Protein AF-V5GGC0-F1 (afdb_monomer_lite)

Radius of gyration: 23.61 Å; chains: 1; bounding box: 59×46×78 Å

Sequence (264 aa):
MIAPSKLFAQLDAYMAAQLSNENIDPLRGRHDSCRHERDYEIDELLQLSVRSYTAVWLPVMLQGNPVDPTQIAPVTRDTWRATRRNLLKVINRVSYRSALALYMFSLTPTPVRISAEEELDGINANLSTYTALLKIQQLRQRLRSFQPDGAEGQSNRFNWYEVNLYYYMAVFIMADVLEAAQRLDVLAQVTNIRLEAEHKSFNNIKFGLENLYTIDDEEFQLGPTLQSGSVTYPVSQYLRTSFVAIDPYPHFVILSVRLITKAS

Foldseek 3Di:
DDDLLVLQVVLQVVLVVVVVVVDPDPCVVVVVVVVVVVVVLLVVLLVLLVCLQVLQCVCVVCVPPPDDPVVSLVVNQVSLVVSQVSLVVCLPPQGSSNLNSLLSSLLRDDGPPQDPVNQVPGDHSVNSLVSSVVSLVVSVVSLVVLDDDPPDDLVSLLVNLLSLLSSLLSLLVSLVSCVVSVVVVSNVVSVVVNVVSLVVNVVSVVSQQVRKDWDFPPVPPPDFDPDPDDPDDPDRPIDIDGSCVVPPCVVSVVVSVVSSVVVD

Secondary structure (DSSP, 8-state):
---HHHHHHHHHHHHHHHHHHS---TTHHHHHHHHHHHHHHHHHHHHHHHHHHHHHHHHHHTTTS---HHHHHHHHHHHHHHHHHHHHHHTT---HHHHHHHHHHHTSPPPTT--HHHHHSS--HHHHHHHHHHHHHHHHHHHHHTPPPTTS-HHHHHHHHHHHHHHHHHHHHHHHHHHHTT-HHHHHHHHHHHHHHHHHHHHHHHHHHHPEEEE--GGG-------TT---PPP---EEEEGGGG-S-HHHHHHHHHHHHHH-

Organism: Byssochlamys spectabilis (strain No. 5 / NBRC 109023) (NCBI:txid1356009)

Structure (mmCIF, N/CA/C/O backbone):
data_AF-V5GGC0-F1
#
_entry.id   AF-V5GGC0-F1
#
loop_
_atom_site.group_PDB
_atom_site.id
_atom_site.type_symbol
_atom_site.label_atom_id
_atom_site.label_alt_id
_atom_site.label_comp_id
_atom_site.label_asym_id
_atom_site.label_entity_id
_atom_site.label_seq_id
_atom_site.pdbx_PDB_ins_code
_atom_site.Cartn_x
_atom_site.Cartn_y
_atom_site.Cartn_z
_atom_site.occupancy
_atom_site.B_iso_or_equiv
_atom_site.auth_seq_id
_atom_site.auth_comp_id
_atom_site.auth_asym_id
_atom_site.auth_atom_id
_atom_site.pdbx_PDB_model_num
ATOM 1 N N . MET A 1 1 ? -6.268 -11.086 -10.066 1.00 48.91 1 MET A N 1
ATOM 2 C CA . MET A 1 1 ? -6.026 -9.813 -9.356 1.00 48.91 1 MET A CA 1
ATOM 3 C C . MET A 1 1 ? -4.96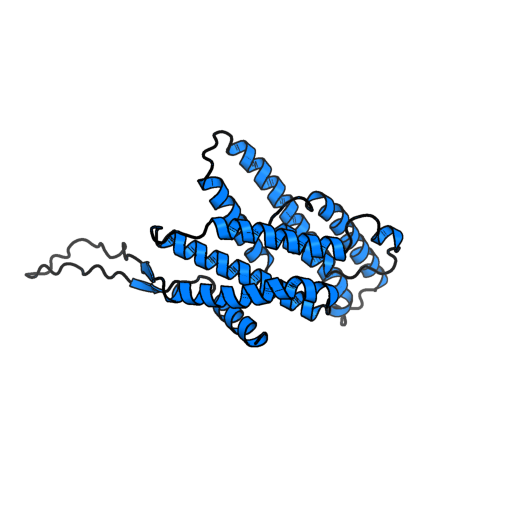6 -10.091 -8.305 1.00 48.91 1 MET A C 1
ATOM 5 O O . MET A 1 1 ? -5.177 -10.990 -7.499 1.00 48.91 1 MET A O 1
ATOM 9 N N . ILE A 1 2 ? -3.800 -9.446 -8.370 1.00 58.41 2 ILE A N 1
ATOM 10 C CA . ILE A 1 2 ? -2.776 -9.620 -7.330 1.00 58.41 2 ILE A CA 1
ATOM 11 C C . ILE A 1 2 ? -3.279 -8.969 -6.040 1.00 58.41 2 ILE A C 1
ATOM 13 O O . ILE A 1 2 ? -3.802 -7.858 -6.075 1.00 58.41 2 ILE A O 1
ATOM 17 N N . ALA A 1 3 ? -3.127 -9.655 -4.908 1.00 75.62 3 ALA A N 1
ATOM 18 C CA . ALA A 1 3 ? -3.445 -9.074 -3.612 1.00 75.62 3 ALA A CA 1
ATOM 19 C C . ALA A 1 3 ? -2.534 -7.854 -3.346 1.00 75.62 3 ALA A C 1
ATOM 21 O O . ALA A 1 3 ? -1.321 -7.977 -3.537 1.00 75.62 3 ALA A O 1
ATOM 22 N N . PRO A 1 4 ? -3.060 -6.711 -2.863 1.00 71.25 4 PRO A N 1
ATOM 23 C CA . PRO A 1 4 ? -2.254 -5.527 -2.548 1.00 71.25 4 PRO A CA 1
ATOM 24 C C . PRO A 1 4 ? -1.031 -5.829 -1.670 1.00 71.25 4 PRO A C 1
ATOM 26 O O . PRO A 1 4 ? 0.033 -5.262 -1.874 1.00 71.25 4 PRO A O 1
ATOM 29 N N . SER A 1 5 ? -1.124 -6.798 -0.758 1.00 77.50 5 SER A N 1
ATOM 30 C CA . SER A 1 5 ? 0.013 -7.257 0.050 1.00 77.50 5 SER A CA 1
ATOM 31 C C . SER A 1 5 ? 1.203 -7.749 -0.784 1.00 77.50 5 SER A C 1
ATOM 33 O O . SER A 1 5 ? 2.344 -7.417 -0.470 1.00 77.50 5 SER A O 1
ATOM 35 N N . LYS A 1 6 ? 0.957 -8.488 -1.874 1.00 81.38 6 LYS A N 1
ATOM 36 C CA . LYS A 1 6 ? 2.010 -9.003 -2.763 1.00 81.38 6 LYS A CA 1
ATOM 37 C C . LYS A 1 6 ? 2.657 -7.880 -3.579 1.00 81.38 6 LYS A C 1
ATOM 39 O O . LYS A 1 6 ? 3.874 -7.878 -3.723 1.00 81.38 6 LYS A O 1
ATOM 44 N N . LEU A 1 7 ? 1.867 -6.908 -4.044 1.00 81.19 7 LEU A N 1
ATOM 45 C CA . LEU A 1 7 ? 2.374 -5.722 -4.748 1.00 81.19 7 LEU A CA 1
ATOM 46 C C . LEU A 1 7 ? 3.327 -4.913 -3.854 1.00 81.19 7 LEU A C 1
ATOM 48 O O . LEU A 1 7 ? 4.441 -4.575 -4.244 1.00 81.19 7 LEU A O 1
ATOM 52 N N . PHE A 1 8 ? 2.905 -4.637 -2.620 1.00 82.75 8 PHE A N 1
ATOM 53 C CA . PHE A 1 8 ? 3.702 -3.860 -1.674 1.00 82.75 8 PHE A CA 1
ATOM 54 C C . PHE A 1 8 ? 4.955 -4.625 -1.208 1.00 82.75 8 PHE A C 1
ATOM 56 O O . PHE A 1 8 ? 5.993 -4.007 -0.988 1.00 82.75 8 PHE A O 1
ATOM 63 N N . ALA A 1 9 ? 4.901 -5.960 -1.124 1.00 85.62 9 ALA A N 1
ATOM 64 C CA . ALA A 1 9 ? 6.077 -6.791 -0.866 1.00 85.62 9 ALA A CA 1
ATOM 65 C C . ALA A 1 9 ? 7.100 -6.740 -2.015 1.00 85.62 9 ALA A C 1
ATOM 67 O O . ALA A 1 9 ? 8.299 -6.650 -1.759 1.00 85.62 9 ALA A O 1
ATOM 68 N N . GLN A 1 10 ? 6.647 -6.743 -3.275 1.00 81.62 10 GLN A N 1
ATOM 69 C CA . GLN A 1 10 ? 7.533 -6.595 -4.437 1.00 81.62 10 GLN A CA 1
ATOM 70 C C . GLN A 1 10 ? 8.238 -5.233 -4.446 1.00 81.62 10 GLN A C 1
ATOM 72 O O . GLN A 1 10 ? 9.445 -5.167 -4.675 1.00 81.62 10 GLN A O 1
ATOM 77 N N . LEU A 1 11 ? 7.510 -4.159 -4.124 1.00 81.56 11 LEU A N 1
ATOM 78 C CA . LEU A 1 11 ? 8.092 -2.823 -3.990 1.00 81.56 11 LEU A CA 1
ATOM 79 C C . LEU A 1 11 ? 9.156 -2.764 -2.877 1.00 81.56 11 LEU A C 1
ATOM 81 O O . LEU A 1 11 ? 10.213 -2.162 -3.067 1.00 81.56 11 LEU A O 1
ATOM 85 N N . ASP A 1 12 ? 8.914 -3.413 -1.734 1.00 86.81 12 ASP A N 1
ATOM 86 C CA . ASP A 1 12 ? 9.901 -3.509 -0.650 1.00 86.81 12 ASP A CA 1
ATOM 87 C C . ASP A 1 12 ? 11.145 -4.312 -1.061 1.00 86.81 12 ASP A C 1
ATOM 89 O O . ASP A 1 12 ? 12.269 -3.889 -0.777 1.00 86.81 12 ASP A O 1
ATOM 93 N N . ALA A 1 13 ? 10.963 -5.435 -1.762 1.00 83.94 13 ALA A N 1
ATOM 94 C CA . ALA A 1 13 ? 12.063 -6.266 -2.251 1.00 83.94 13 ALA A CA 1
ATOM 95 C C . ALA A 1 13 ? 12.956 -5.505 -3.242 1.00 83.94 13 ALA A C 1
ATOM 97 O O . ALA A 1 13 ? 14.182 -5.556 -3.129 1.00 83.94 13 ALA A O 1
ATOM 98 N N . TYR A 1 14 ? 12.357 -4.739 -4.159 1.00 79.50 14 TYR A N 1
ATOM 99 C CA . TYR A 1 14 ? 13.106 -3.886 -5.082 1.00 79.50 14 TYR A CA 1
ATOM 100 C C . TYR A 1 14 ? 13.939 -2.836 -4.339 1.00 79.50 14 TYR A C 1
ATOM 102 O O . TYR A 1 14 ? 15.137 -2.697 -4.589 1.00 79.50 14 TYR A O 1
ATOM 110 N N . MET A 1 15 ? 13.334 -2.135 -3.375 1.00 80.69 15 MET A N 1
ATOM 111 C CA . MET A 1 15 ? 14.044 -1.144 -2.561 1.00 80.69 15 MET A CA 1
ATOM 112 C C . MET A 1 15 ? 15.231 -1.760 -1.810 1.00 80.69 15 MET A C 1
ATOM 114 O O . MET A 1 15 ? 16.292 -1.143 -1.714 1.00 80.69 15 MET A O 1
ATOM 118 N N . ALA A 1 16 ? 15.071 -2.977 -1.287 1.00 81.88 16 ALA A N 1
ATOM 119 C CA . ALA A 1 16 ? 16.136 -3.690 -0.591 1.00 81.88 16 ALA A CA 1
ATOM 120 C C . ALA A 1 16 ? 17.271 -4.130 -1.531 1.00 81.88 16 ALA A C 1
ATOM 122 O O . ALA A 1 16 ? 18.439 -4.032 -1.144 1.00 81.88 16 ALA A O 1
ATOM 123 N N . ALA A 1 17 ? 16.938 -4.584 -2.744 1.00 77.56 17 ALA A N 1
ATOM 124 C CA . ALA A 1 17 ? 17.909 -4.985 -3.758 1.00 77.56 17 ALA A CA 1
ATOM 125 C C . ALA A 1 17 ? 18.784 -3.800 -4.196 1.00 77.56 17 ALA A C 1
ATOM 127 O O . ALA A 1 17 ? 20.011 -3.917 -4.199 1.00 77.56 17 ALA A O 1
ATOM 128 N N . GLN A 1 18 ? 18.179 -2.636 -4.452 1.00 73.00 18 GLN A N 1
ATOM 129 C CA . GLN A 1 18 ? 18.923 -1.434 -4.848 1.00 73.00 18 GLN A CA 1
ATOM 130 C C . GLN A 1 18 ? 19.871 -0.945 -3.743 1.00 73.00 18 GLN A C 1
ATOM 132 O O . GLN A 1 18 ? 21.046 -0.705 -3.999 1.00 73.00 18 GLN A O 1
ATOM 137 N N . LEU A 1 19 ? 19.418 -0.932 -2.484 1.00 69.12 19 LEU A N 1
ATOM 138 C CA . LEU A 1 19 ? 20.274 -0.594 -1.335 1.00 69.12 19 LEU A CA 1
ATOM 139 C C . LEU A 1 19 ? 21.428 -1.588 -1.116 1.00 69.12 19 LEU A C 1
ATOM 141 O O . LEU A 1 19 ? 22.426 -1.243 -0.483 1.00 69.12 19 LEU A O 1
ATOM 145 N N . SER A 1 20 ? 21.278 -2.839 -1.563 1.00 68.19 20 SER A N 1
ATOM 146 C CA . SER A 1 20 ? 22.323 -3.862 -1.437 1.00 68.19 20 SER A CA 1
ATOM 147 C C . SER A 1 20 ? 23.383 -3.777 -2.532 1.00 68.19 20 SER A C 1
ATOM 149 O O . SER A 1 20 ? 24.537 -4.100 -2.268 1.00 68.19 20 SER A O 1
ATOM 151 N N . ASN A 1 21 ? 23.021 -3.293 -3.723 1.00 63.44 21 ASN A N 1
ATOM 152 C CA . ASN A 1 21 ? 23.970 -3.087 -4.816 1.00 63.44 21 ASN A CA 1
ATOM 153 C C . ASN A 1 21 ? 24.956 -1.941 -4.525 1.00 63.44 21 ASN A C 1
ATOM 155 O O . ASN A 1 21 ? 26.074 -1.967 -5.028 1.00 63.44 21 ASN A O 1
ATOM 159 N N . GLU A 1 22 ? 24.582 -0.975 -3.680 1.00 58.41 22 GLU A N 1
ATOM 160 C CA . GLU A 1 22 ? 25.450 0.144 -3.280 1.00 58.41 22 GLU A CA 1
ATOM 161 C C . GLU A 1 22 ? 26.440 -0.199 -2.148 1.00 58.41 22 GLU A C 1
ATOM 163 O O . GLU A 1 22 ? 27.441 0.493 -1.985 1.00 58.41 22 GLU A O 1
ATOM 168 N N . ASN A 1 23 ? 26.199 -1.261 -1.366 1.00 56.62 23 ASN A N 1
ATOM 169 C CA . ASN A 1 23 ? 27.001 -1.600 -0.182 1.00 56.62 23 ASN A CA 1
ATOM 170 C C . ASN A 1 23 ? 27.495 -3.054 -0.223 1.00 56.62 23 ASN A C 1
ATOM 172 O O . ASN A 1 23 ? 26.806 -3.981 0.209 1.00 56.62 23 ASN A O 1
ATOM 176 N N . ILE A 1 24 ? 28.732 -3.251 -0.681 1.00 58.47 24 ILE A N 1
ATOM 177 C CA . ILE A 1 24 ? 29.458 -4.518 -0.524 1.00 58.47 24 ILE A CA 1
ATOM 178 C C . ILE A 1 24 ? 30.004 -4.569 0.916 1.00 58.47 24 ILE A C 1
ATOM 180 O O . ILE A 1 24 ? 31.136 -4.169 1.171 1.00 58.47 24 ILE A O 1
ATOM 184 N N . ASP A 1 25 ? 29.182 -5.011 1.873 1.00 61.69 25 ASP A N 1
ATOM 185 C CA . ASP A 1 25 ? 29.547 -5.086 3.300 1.00 61.69 25 ASP A CA 1
ATOM 186 C C . ASP A 1 25 ? 29.819 -6.547 3.753 1.00 61.69 25 ASP A C 1
ATOM 188 O O . ASP A 1 25 ? 28.951 -7.414 3.572 1.00 61.69 25 ASP A O 1
ATOM 192 N N . PRO A 1 26 ? 30.985 -6.860 4.363 1.00 57.53 26 PRO A N 1
ATOM 193 C CA . PRO A 1 26 ? 31.335 -8.201 4.852 1.00 57.53 26 PRO A CA 1
ATOM 194 C C . PRO A 1 26 ? 30.417 -8.779 5.946 1.00 57.53 26 PRO A C 1
ATOM 196 O O . PRO A 1 26 ? 30.445 -9.987 6.182 1.00 57.53 26 PRO A O 1
ATOM 199 N N . LEU A 1 27 ? 29.590 -7.969 6.623 1.00 58.88 27 LEU A N 1
ATOM 200 C CA . LEU A 1 27 ? 28.688 -8.421 7.704 1.00 58.88 27 LEU A CA 1
ATOM 201 C C . LEU A 1 27 ? 27.300 -8.901 7.222 1.00 58.88 27 LEU A C 1
ATOM 203 O O . LEU A 1 27 ? 26.374 -9.068 8.027 1.00 58.88 27 LEU A O 1
ATOM 207 N N . ARG A 1 28 ? 27.155 -9.156 5.915 1.00 60.44 28 ARG A N 1
ATOM 208 C CA . ARG A 1 28 ? 25.896 -9.478 5.218 1.00 60.44 28 ARG A CA 1
ATOM 209 C C . ARG A 1 28 ? 25.025 -10.532 5.921 1.00 60.44 28 ARG A C 1
ATOM 211 O O . ARG A 1 28 ? 23.847 -10.282 6.147 1.00 60.44 28 ARG A O 1
ATOM 218 N N . GLY A 1 29 ? 25.605 -11.639 6.397 1.00 59.81 29 GLY A N 1
ATOM 219 C CA . GLY A 1 29 ? 24.845 -12.731 7.030 1.00 59.81 29 GLY A CA 1
ATOM 220 C C . GLY A 1 29 ? 24.110 -12.351 8.327 1.00 59.81 29 GLY A C 1
ATOM 221 O O . GLY A 1 29 ? 23.002 -12.826 8.578 1.00 59.81 29 GLY A O 1
ATOM 222 N N . ARG A 1 30 ? 24.673 -11.448 9.146 1.00 60.12 30 ARG A N 1
ATOM 223 C CA . ARG A 1 30 ? 24.011 -10.965 10.375 1.00 60.12 30 ARG A CA 1
ATOM 224 C C . ARG A 1 30 ? 22.944 -9.913 10.061 1.00 60.12 30 ARG A C 1
ATOM 226 O O . ARG A 1 30 ? 21.893 -9.890 10.703 1.00 60.12 30 ARG A O 1
ATOM 233 N N . HIS A 1 31 ? 23.198 -9.067 9.060 1.00 60.22 31 HIS A N 1
ATOM 234 C CA . HIS A 1 31 ? 22.219 -8.101 8.560 1.00 60.22 31 HIS A CA 1
ATOM 235 C C . HIS A 1 31 ? 21.007 -8.787 7.930 1.00 60.22 31 HIS A C 1
ATOM 237 O O . HIS A 1 31 ? 19.887 -8.320 8.140 1.00 60.22 31 HIS A O 1
ATOM 243 N N . ASP A 1 32 ? 21.213 -9.904 7.234 1.00 64.75 32 ASP A N 1
ATOM 244 C CA . ASP A 1 32 ? 20.138 -10.665 6.609 1.00 64.75 32 ASP A CA 1
ATOM 245 C C . ASP A 1 32 ? 19.219 -11.288 7.661 1.00 64.75 32 ASP A C 1
ATOM 247 O O . ASP A 1 32 ? 18.013 -11.075 7.587 1.00 64.75 32 ASP A O 1
ATOM 251 N N . SER A 1 33 ? 19.737 -11.937 8.710 1.00 67.56 33 SER A N 1
ATOM 252 C CA . SER A 1 33 ? 18.886 -12.486 9.787 1.00 67.56 33 SER A CA 1
ATOM 253 C C . SER A 1 33 ? 18.017 -11.411 10.461 1.00 67.56 33 SER A C 1
ATOM 255 O O . SER A 1 33 ? 16.824 -11.616 10.667 1.00 67.56 33 SER A O 1
ATOM 257 N N . CYS A 1 34 ? 18.586 -10.235 10.752 1.00 69.06 34 CYS A N 1
ATOM 258 C CA . CYS A 1 34 ? 17.845 -9.110 11.334 1.00 69.06 34 CYS A CA 1
ATOM 259 C C . CYS A 1 34 ? 16.852 -8.475 10.338 1.00 69.06 34 CYS A C 1
ATOM 261 O O . CYS A 1 34 ? 15.848 -7.886 10.737 1.00 69.06 34 CYS A O 1
ATOM 263 N N . ARG A 1 35 ? 17.114 -8.541 9.027 1.00 70.12 35 ARG A N 1
ATOM 264 C CA . ARG A 1 35 ? 16.148 -8.130 7.992 1.00 70.12 35 ARG A CA 1
ATOM 265 C C . ARG A 1 35 ? 14.963 -9.097 7.933 1.00 70.12 35 ARG A C 1
ATOM 267 O O . ARG A 1 35 ? 13.838 -8.620 7.993 1.00 70.12 35 ARG A O 1
ATOM 274 N N . HIS A 1 36 ? 15.207 -10.407 7.938 1.00 75.31 36 HIS A N 1
ATOM 275 C CA . HIS A 1 36 ? 14.150 -11.425 7.893 1.00 75.31 36 HIS A CA 1
ATOM 276 C C . HIS A 1 36 ? 13.210 -11.351 9.103 1.00 75.31 36 HIS A C 1
ATOM 278 O O . HIS A 1 36 ? 11.995 -11.402 8.936 1.00 75.31 36 HIS A O 1
ATOM 284 N N . GLU A 1 37 ? 13.749 -11.173 10.313 1.00 78.44 37 GLU A N 1
ATOM 285 C CA . GLU A 1 37 ? 12.929 -11.007 11.521 1.00 78.44 37 GLU A CA 1
ATOM 286 C C . GLU A 1 37 ? 12.051 -9.749 11.435 1.00 78.44 37 GLU A C 1
ATOM 288 O O . GLU A 1 37 ? 10.853 -9.788 11.713 1.00 78.44 37 GLU A O 1
ATOM 293 N N . ARG A 1 38 ? 12.614 -8.639 10.943 1.00 77.62 38 ARG A N 1
ATOM 294 C CA . ARG A 1 38 ? 11.859 -7.395 10.740 1.00 77.62 38 ARG A CA 1
ATOM 295 C C . ARG A 1 38 ? 10.800 -7.507 9.648 1.00 77.62 38 ARG A C 1
ATOM 297 O O . ARG A 1 38 ? 9.752 -6.875 9.781 1.00 77.62 38 ARG A O 1
ATOM 304 N N . ASP A 1 39 ? 11.074 -8.259 8.586 1.00 83.81 39 ASP A N 1
ATOM 305 C CA . ASP A 1 39 ? 10.120 -8.526 7.511 1.00 83.81 39 ASP A CA 1
ATOM 306 C C . ASP A 1 39 ? 8.954 -9.376 8.014 1.00 83.81 39 ASP A C 1
ATOM 308 O O . ASP A 1 39 ? 7.802 -9.033 7.750 1.00 83.81 39 ASP A O 1
ATOM 312 N N . TYR A 1 40 ? 9.238 -10.403 8.820 1.00 85.38 40 TYR A N 1
ATOM 313 C CA . TYR A 1 40 ? 8.215 -11.226 9.462 1.00 85.38 40 TYR A CA 1
ATOM 314 C C . TYR A 1 40 ? 7.289 -10.390 10.357 1.00 85.38 40 TYR A C 1
ATOM 316 O O . TYR A 1 40 ? 6.069 -10.497 10.249 1.00 85.38 40 TYR A O 1
ATOM 324 N N . GLU A 1 41 ? 7.841 -9.497 11.184 1.00 88.19 41 GLU A N 1
ATOM 325 C CA . GLU A 1 41 ? 7.040 -8.605 12.037 1.00 88.19 41 GLU A CA 1
ATOM 326 C C . GLU A 1 41 ? 6.142 -7.650 11.226 1.00 88.19 41 GLU A C 1
ATOM 328 O O . GLU A 1 41 ? 5.029 -7.324 11.644 1.00 88.19 41 GLU A O 1
ATOM 333 N N . ILE A 1 42 ? 6.614 -7.174 10.067 1.00 89.12 42 ILE A N 1
ATOM 334 C CA . ILE A 1 42 ? 5.828 -6.304 9.180 1.00 89.12 42 ILE A CA 1
ATOM 335 C C . ILE A 1 42 ? 4.715 -7.100 8.489 1.00 89.12 42 ILE A C 1
ATOM 337 O O . ILE A 1 42 ? 3.596 -6.594 8.373 1.00 89.12 42 ILE A O 1
ATOM 341 N N . ASP A 1 43 ? 4.995 -8.328 8.059 1.00 88.38 43 ASP A N 1
ATOM 342 C CA . ASP A 1 43 ? 4.001 -9.204 7.438 1.00 88.38 43 ASP A CA 1
ATOM 343 C C . ASP A 1 43 ? 2.926 -9.633 8.443 1.00 88.38 43 ASP A C 1
ATOM 345 O O . ASP A 1 43 ? 1.733 -9.564 8.133 1.00 88.38 43 ASP A O 1
ATOM 349 N N . GLU A 1 44 ? 3.320 -10.002 9.664 1.00 89.50 44 GLU A N 1
ATOM 350 C CA . GLU A 1 44 ? 2.393 -10.314 10.756 1.00 89.50 44 GLU A CA 1
ATOM 351 C C . GLU A 1 44 ? 1.487 -9.117 11.056 1.00 89.50 44 GLU A C 1
ATOM 353 O O . GLU A 1 44 ? 0.263 -9.254 11.149 1.00 89.50 44 GLU A O 1
ATOM 358 N N . LEU A 1 45 ? 2.063 -7.918 11.143 1.00 91.12 45 LEU A N 1
ATOM 359 C CA . LEU A 1 45 ? 1.281 -6.714 11.361 1.00 91.12 45 LEU A CA 1
ATOM 360 C C . LEU A 1 45 ? 0.321 -6.421 10.209 1.00 91.12 45 LEU A C 1
ATOM 362 O O . LEU A 1 45 ? -0.825 -6.050 10.457 1.00 91.12 45 LEU A O 1
ATOM 366 N N . LEU A 1 46 ? 0.764 -6.562 8.961 1.00 90.25 46 LEU A N 1
ATOM 367 C CA . LEU A 1 46 ? -0.103 -6.346 7.810 1.00 90.25 46 LEU A CA 1
ATOM 368 C C . LEU A 1 46 ? -1.291 -7.315 7.850 1.00 90.25 46 LEU A C 1
ATOM 370 O O . LEU A 1 46 ? -2.428 -6.897 7.625 1.00 90.25 46 LEU A O 1
ATOM 374 N N . GLN A 1 47 ? -1.056 -8.580 8.204 1.00 90.38 47 GLN A N 1
ATOM 375 C CA . GLN A 1 47 ? -2.129 -9.553 8.408 1.00 90.38 47 GLN A CA 1
ATOM 376 C C . GLN A 1 47 ? -3.065 -9.152 9.551 1.00 90.38 47 GLN A C 1
ATOM 378 O O . GLN A 1 47 ? -4.281 -9.268 9.398 1.00 90.38 47 GLN A O 1
ATOM 383 N N . LEU A 1 48 ? -2.537 -8.655 10.673 1.00 90.25 48 LEU A N 1
ATOM 384 C CA . LEU A 1 48 ? -3.347 -8.142 11.782 1.00 90.25 48 LEU A CA 1
ATOM 385 C C . LEU A 1 48 ? -4.211 -6.952 11.350 1.00 90.25 48 LEU A C 1
ATOM 387 O O . LEU A 1 48 ? -5.409 -6.959 11.623 1.00 90.25 48 LEU A O 1
ATOM 391 N N . SER A 1 49 ? -3.655 -5.991 10.607 1.00 90.44 49 SER A N 1
ATOM 392 C CA . SER A 1 49 ? -4.412 -4.860 10.058 1.00 90.44 49 SER A CA 1
ATOM 393 C C . SER A 1 49 ? -5.519 -5.315 9.111 1.00 90.44 49 SER A C 1
ATOM 395 O O . SER A 1 49 ? -6.645 -4.834 9.220 1.00 90.44 49 SER A O 1
ATOM 397 N N . VAL A 1 50 ? -5.242 -6.275 8.221 1.00 88.81 50 VAL A N 1
ATOM 398 C CA . VAL A 1 50 ? -6.268 -6.859 7.341 1.00 88.81 50 VAL A CA 1
ATOM 399 C C . VAL A 1 50 ? -7.350 -7.551 8.169 1.00 88.81 50 VAL A C 1
ATOM 401 O O . VAL A 1 50 ? -8.530 -7.290 7.951 1.00 88.81 50 VAL A O 1
ATOM 404 N N . ARG A 1 51 ? -6.981 -8.379 9.156 1.00 88.00 51 ARG A N 1
ATOM 405 C CA . ARG A 1 51 ? -7.941 -9.058 10.042 1.00 88.00 51 ARG A CA 1
ATOM 406 C C . ARG A 1 51 ? -8.808 -8.056 10.793 1.00 88.00 51 ARG A C 1
ATOM 408 O O . ARG A 1 51 ? -10.025 -8.194 10.771 1.00 88.00 51 ARG A O 1
ATOM 415 N N . SER A 1 52 ? -8.203 -7.030 11.387 1.00 88.75 52 SER A N 1
ATOM 416 C CA . SER A 1 52 ? -8.904 -5.959 12.098 1.00 88.75 52 SER A CA 1
ATOM 417 C C . SER A 1 52 ? -9.895 -5.235 11.190 1.00 88.75 52 SER A C 1
ATOM 419 O O . SER A 1 52 ? -11.051 -5.064 11.568 1.00 88.75 52 SER A O 1
ATOM 421 N N . TYR A 1 53 ? -9.475 -4.883 9.973 1.00 87.38 53 TYR A N 1
ATOM 422 C CA . TYR A 1 53 ? -10.346 -4.272 8.973 1.00 87.38 53 TYR A CA 1
ATOM 423 C C . TYR A 1 53 ? -11.515 -5.196 8.605 1.00 87.38 53 TYR A C 1
ATOM 425 O O . TYR A 1 53 ? -12.674 -4.793 8.669 1.00 87.38 53 TYR A O 1
ATOM 433 N N . THR A 1 54 ? -11.241 -6.465 8.287 1.00 85.06 54 THR A N 1
ATOM 434 C CA . THR A 1 54 ? -12.282 -7.439 7.912 1.00 85.06 54 THR A CA 1
ATOM 435 C C . THR A 1 54 ? -13.237 -7.772 9.058 1.00 85.06 54 THR A C 1
ATOM 437 O O . THR A 1 54 ? -14.423 -7.981 8.816 1.00 85.06 54 THR A O 1
ATOM 440 N N . ALA A 1 55 ? -12.760 -7.767 10.308 1.00 84.31 55 ALA A N 1
ATOM 441 C CA . ALA A 1 55 ? -13.560 -8.089 11.485 1.00 84.31 55 ALA A CA 1
ATOM 442 C C . ALA A 1 55 ? -14.710 -7.099 11.708 1.00 84.31 55 ALA A C 1
ATOM 444 O O . ALA A 1 55 ? -15.734 -7.464 12.283 1.00 84.31 55 ALA A O 1
ATOM 445 N N . VAL A 1 56 ? -14.568 -5.859 11.232 1.00 80.44 56 VAL A N 1
ATOM 446 C CA . VAL A 1 56 ? -15.638 -4.852 11.280 1.00 80.44 56 VAL A CA 1
ATOM 447 C C . VAL A 1 56 ? -16.756 -5.163 10.278 1.00 80.44 56 VAL A C 1
ATOM 449 O O . VAL A 1 56 ? -17.916 -4.855 10.539 1.00 80.44 56 VAL A O 1
ATOM 452 N N . TRP A 1 57 ? -16.441 -5.832 9.168 1.00 79.06 57 TRP A N 1
ATOM 453 C CA . TRP A 1 57 ? -17.408 -6.186 8.124 1.00 79.06 57 TRP A CA 1
ATOM 454 C C . TRP A 1 57 ? -18.068 -7.556 8.330 1.00 79.06 57 TRP A C 1
ATOM 456 O O . TRP A 1 57 ? -19.055 -7.855 7.657 1.00 79.06 57 TRP A O 1
ATOM 466 N N . LEU A 1 58 ? -17.583 -8.373 9.275 1.00 75.25 58 LEU A N 1
ATOM 467 C CA . LEU A 1 58 ? -18.150 -9.693 9.590 1.00 75.25 58 LEU A CA 1
ATOM 468 C C . LEU A 1 58 ? -19.675 -9.679 9.811 1.00 75.25 58 LEU A C 1
ATOM 470 O O . LEU A 1 58 ? -20.342 -10.527 9.219 1.00 75.25 58 LEU A O 1
ATOM 474 N N . PRO A 1 59 ? -20.268 -8.729 10.568 1.00 72.94 59 PRO A N 1
ATOM 475 C CA . PRO A 1 59 ? -21.721 -8.686 10.750 1.00 72.94 59 PRO A CA 1
ATOM 476 C C . PRO A 1 59 ? -22.497 -8.472 9.443 1.00 72.94 59 PRO A C 1
ATOM 478 O O . PRO A 1 59 ? -23.609 -8.967 9.295 1.00 72.94 59 PRO A O 1
ATOM 481 N N . VAL A 1 60 ? -21.912 -7.746 8.485 1.00 73.12 60 VAL A N 1
ATOM 482 C CA . VAL A 1 60 ? -22.514 -7.489 7.167 1.00 73.12 60 VAL A CA 1
ATOM 483 C C . VAL A 1 60 ? -22.356 -8.707 6.255 1.00 73.12 60 VAL A C 1
ATOM 485 O O . VAL A 1 60 ? -23.288 -9.073 5.546 1.00 73.12 60 VAL A O 1
ATOM 488 N N . MET A 1 61 ? -21.202 -9.375 6.298 1.00 72.44 61 MET A N 1
ATOM 489 C CA . MET A 1 61 ? -20.935 -10.572 5.491 1.00 72.44 61 MET A CA 1
ATOM 490 C C . MET A 1 61 ? -21.741 -11.795 5.948 1.00 72.44 61 MET A C 1
ATOM 492 O O . MET A 1 61 ? -22.054 -12.666 5.141 1.00 72.44 61 MET A O 1
ATOM 496 N N . LEU A 1 62 ? -22.085 -11.866 7.235 1.00 70.69 62 LEU A N 1
ATOM 497 C CA . LEU A 1 62 ? -22.785 -12.995 7.849 1.00 70.69 62 LEU A CA 1
ATOM 498 C C . LEU A 1 62 ? -24.299 -12.778 7.968 1.00 70.69 62 LEU A C 1
ATOM 500 O O . LEU A 1 62 ? -24.948 -13.509 8.705 1.00 70.69 62 LEU A O 1
ATOM 504 N N . GLN A 1 63 ? -24.891 -11.839 7.221 1.00 60.47 63 GLN A N 1
ATOM 505 C CA . GLN A 1 63 ? -26.330 -11.520 7.280 1.00 60.47 63 GLN A CA 1
ATOM 506 C C . GLN A 1 63 ? -27.286 -12.719 7.060 1.00 60.47 63 GLN A C 1
ATOM 508 O O . GLN A 1 63 ? 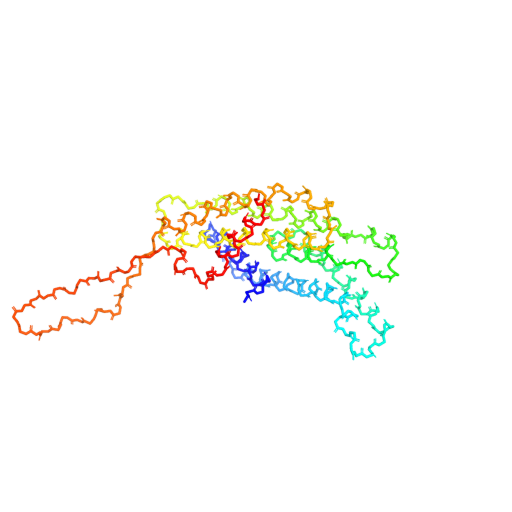-28.473 -12.602 7.348 1.00 60.47 63 GLN A O 1
ATOM 513 N N . GLY A 1 64 ? -26.794 -13.876 6.597 1.00 59.91 64 GLY A N 1
ATOM 514 C CA . GLY A 1 64 ? -27.554 -15.129 6.470 1.00 59.91 64 GLY A CA 1
ATOM 515 C C . GLY A 1 64 ? -27.268 -16.206 7.529 1.00 59.91 64 GLY A C 1
ATOM 516 O O . GLY A 1 64 ? -27.836 -17.290 7.442 1.00 59.91 64 GLY A O 1
ATOM 517 N N . ASN A 1 65 ? -26.386 -15.953 8.501 1.00 63.31 65 ASN A N 1
ATOM 518 C CA . ASN A 1 65 ? -25.984 -16.912 9.533 1.00 63.31 65 ASN A CA 1
ATOM 519 C C . ASN A 1 65 ? -26.135 -16.237 10.910 1.00 63.31 65 ASN A C 1
ATOM 521 O O . ASN A 1 65 ? -25.552 -15.170 11.104 1.00 63.31 65 ASN A O 1
ATOM 525 N N . PRO A 1 66 ? -26.910 -16.787 11.866 1.00 60.59 66 PRO A N 1
ATOM 526 C CA . PRO A 1 66 ? -27.209 -16.122 13.132 1.00 60.59 66 PRO A CA 1
ATOM 527 C C . PRO A 1 66 ? -26.010 -16.214 14.083 1.00 60.59 66 PRO A C 1
ATOM 529 O O . PRO A 1 66 ? -26.053 -16.885 15.112 1.00 60.59 66 PRO A O 1
ATOM 532 N N . VAL A 1 67 ? -24.902 -15.567 13.728 1.00 66.31 67 VAL A N 1
ATOM 533 C CA . VAL A 1 67 ? -23.793 -15.365 14.653 1.00 66.31 67 VAL A CA 1
ATOM 534 C C . VAL A 1 67 ? -24.192 -14.230 15.582 1.00 66.31 67 VAL A C 1
ATOM 536 O O . VAL A 1 67 ? -24.451 -13.111 15.139 1.00 66.31 67 VAL A O 1
ATOM 539 N N . ASP A 1 68 ? -24.272 -14.540 16.873 1.00 70.62 68 ASP A N 1
ATOM 540 C CA . ASP A 1 68 ? -24.663 -13.587 17.902 1.00 70.62 68 ASP A CA 1
ATOM 541 C C . ASP A 1 68 ? -23.708 -12.369 17.890 1.00 70.62 68 ASP A C 1
ATOM 543 O O . ASP A 1 68 ? -22.493 -12.535 18.074 1.00 70.62 68 ASP A O 1
ATOM 547 N N . PRO A 1 69 ? -24.219 -11.135 17.699 1.00 68.50 69 PRO A N 1
ATOM 548 C CA . PRO A 1 69 ? -23.425 -9.908 17.765 1.00 68.50 69 PRO A CA 1
ATOM 549 C C . PRO A 1 69 ? -22.587 -9.782 19.045 1.00 68.50 69 PRO A C 1
ATOM 551 O O . PRO A 1 69 ? -21.533 -9.137 19.032 1.00 68.50 69 PRO A O 1
ATOM 554 N N . THR A 1 70 ? -23.018 -10.415 20.143 1.00 72.25 70 THR A N 1
ATOM 555 C CA . THR A 1 70 ? -22.281 -10.423 21.415 1.00 72.25 70 THR A CA 1
ATOM 556 C C . THR A 1 70 ? -20.965 -11.204 21.353 1.00 72.25 70 THR A C 1
ATOM 558 O O . THR A 1 70 ? -20.057 -10.904 22.129 1.00 72.25 70 THR A O 1
ATOM 561 N N . GLN A 1 71 ? -20.817 -12.141 20.410 1.00 77.25 71 GLN A N 1
ATOM 562 C CA . GLN A 1 71 ? -19.588 -12.913 20.195 1.00 77.25 71 GLN A CA 1
ATOM 563 C C . GLN A 1 71 ? -18.618 -12.213 19.232 1.00 77.25 71 GLN A C 1
ATOM 565 O O . GLN A 1 71 ? -17.405 -12.334 19.388 1.00 77.25 71 GLN A O 1
ATOM 570 N N . ILE A 1 72 ? -19.128 -11.434 18.270 1.00 78.31 72 ILE A N 1
ATOM 571 C CA . ILE A 1 72 ? -18.301 -10.722 17.278 1.00 78.31 72 ILE A CA 1
ATOM 572 C C . ILE A 1 72 ? -17.670 -9.462 17.887 1.00 78.31 72 ILE A C 1
ATOM 574 O O . ILE A 1 72 ? -16.484 -9.201 17.689 1.00 78.31 72 ILE A O 1
ATOM 578 N N . ALA A 1 73 ? -18.433 -8.702 18.678 1.00 81.31 73 ALA A N 1
ATOM 579 C CA . ALA A 1 73 ? -17.969 -7.458 19.294 1.00 81.31 73 ALA A CA 1
ATOM 580 C C . ALA A 1 73 ? -16.649 -7.571 20.100 1.00 81.31 73 ALA A C 1
ATOM 582 O O . ALA A 1 73 ? -1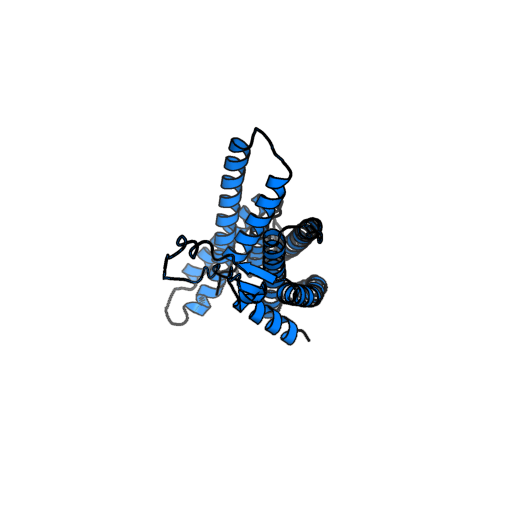5.773 -6.720 19.903 1.00 81.31 73 ALA A O 1
ATOM 583 N N . PRO A 1 74 ? -16.446 -8.572 20.989 1.00 84.88 74 PRO A N 1
ATOM 584 C CA . PRO A 1 74 ? -15.176 -8.720 21.700 1.00 84.88 74 PRO A CA 1
ATOM 585 C C . PRO A 1 74 ? -14.025 -9.059 20.748 1.00 84.88 74 PRO A C 1
ATOM 587 O O . PRO A 1 74 ? -12.957 -8.468 20.877 1.00 84.88 74 PRO A O 1
ATOM 590 N N . VAL A 1 75 ? -14.255 -9.907 19.739 1.00 84.88 75 VAL A N 1
ATOM 591 C CA . VAL A 1 75 ? -13.233 -10.286 18.748 1.00 84.88 75 VAL A CA 1
ATOM 592 C C . VAL A 1 75 ? -12.770 -9.074 17.942 1.00 84.88 75 VAL A C 1
ATOM 594 O O . VAL A 1 75 ? -11.563 -8.856 17.803 1.00 84.88 75 VAL A O 1
ATOM 597 N N . THR A 1 76 ? -13.697 -8.247 17.450 1.00 85.31 76 THR A N 1
ATOM 598 C CA . THR A 1 76 ? -13.361 -7.019 16.715 1.00 85.31 76 THR A CA 1
ATOM 599 C C . THR A 1 76 ? -12.544 -6.065 17.588 1.00 85.31 76 THR A C 1
ATOM 601 O O . THR A 1 76 ? -11.534 -5.523 17.138 1.00 85.31 76 THR A O 1
ATOM 604 N N . ARG A 1 77 ? -12.917 -5.908 18.864 1.00 88.12 77 ARG A N 1
ATOM 605 C CA . ARG A 1 77 ? -12.206 -5.043 19.816 1.00 88.12 77 ARG A CA 1
ATOM 606 C C . ARG A 1 77 ? -10.803 -5.550 20.145 1.00 88.12 77 ARG A C 1
ATOM 608 O O . ARG A 1 77 ? -9.852 -4.768 20.145 1.00 88.12 77 ARG A O 1
ATOM 615 N N . ASP A 1 78 ? -10.661 -6.842 20.409 1.00 88.38 78 ASP A N 1
ATOM 616 C CA . ASP A 1 78 ? -9.381 -7.440 20.784 1.00 88.38 78 ASP A CA 1
ATOM 617 C C . ASP A 1 78 ? -8.411 -7.441 19.598 1.00 88.38 78 ASP A C 1
ATOM 619 O O . ASP A 1 78 ? -7.235 -7.100 19.757 1.00 88.38 78 ASP A O 1
ATOM 623 N N . THR A 1 79 ? -8.921 -7.707 18.391 1.00 88.38 79 THR A N 1
ATOM 624 C CA . THR A 1 79 ? -8.146 -7.630 17.143 1.00 88.38 79 THR A CA 1
ATOM 625 C C . THR A 1 79 ? -7.701 -6.194 16.852 1.00 88.38 79 THR A C 1
ATOM 627 O O . THR A 1 79 ? -6.538 -5.968 16.502 1.00 88.38 79 THR A O 1
ATOM 630 N N . TRP A 1 80 ? -8.573 -5.203 17.073 1.00 89.94 80 TRP A N 1
ATOM 631 C CA . TRP A 1 80 ? -8.231 -3.786 16.919 1.00 89.94 80 TRP A CA 1
ATOM 632 C C . TRP A 1 80 ? -7.139 -3.348 17.907 1.00 89.94 80 TRP A C 1
ATOM 634 O O . TRP A 1 80 ? -6.116 -2.791 17.501 1.00 89.94 80 TRP A O 1
ATOM 644 N N . ARG A 1 81 ? -7.279 -3.684 19.199 1.00 89.25 81 ARG A N 1
ATOM 645 C CA . ARG A 1 81 ? -6.270 -3.389 20.238 1.00 89.25 81 ARG A CA 1
ATOM 646 C C . ARG A 1 81 ? -4.939 -4.086 19.969 1.00 89.25 81 ARG A C 1
ATOM 648 O O . ARG A 1 81 ? -3.876 -3.503 20.190 1.00 89.25 81 ARG A O 1
ATOM 655 N N . ALA A 1 82 ? -4.970 -5.339 19.517 1.00 89.31 82 ALA A N 1
ATOM 656 C CA . ALA A 1 82 ? -3.768 -6.081 19.144 1.00 89.31 82 ALA A CA 1
ATOM 657 C C . ALA A 1 82 ? -3.043 -5.415 17.967 1.00 89.31 82 ALA A C 1
ATOM 659 O O . ALA A 1 82 ? -1.829 -5.217 18.034 1.00 89.31 82 ALA A O 1
ATOM 660 N N . THR A 1 83 ? -3.782 -5.004 16.936 1.00 90.81 83 THR A N 1
ATOM 661 C CA . THR A 1 83 ? -3.227 -4.284 15.781 1.00 90.81 83 THR A CA 1
ATOM 662 C C . THR A 1 83 ? -2.588 -2.969 16.220 1.00 90.81 83 THR A C 1
ATOM 664 O O . THR A 1 83 ? -1.416 -2.724 15.940 1.00 90.81 83 THR A O 1
ATOM 667 N N . ARG A 1 84 ? -3.305 -2.164 17.012 1.00 88.88 84 ARG A N 1
ATOM 668 C CA . ARG A 1 84 ? -2.829 -0.866 17.505 1.00 88.88 84 ARG A CA 1
ATOM 669 C C . ARG A 1 84 ? -1.542 -0.957 18.325 1.00 88.88 84 ARG A C 1
ATOM 671 O O . ARG A 1 84 ? -0.618 -0.176 18.103 1.00 88.88 84 ARG A O 1
ATOM 678 N N . ARG A 1 85 ? -1.441 -1.942 19.224 1.00 87.88 85 ARG A N 1
ATOM 679 C CA . ARG A 1 85 ? -0.214 -2.189 20.004 1.00 87.88 85 ARG A CA 1
ATOM 680 C C . ARG A 1 85 ? 0.974 -2.564 19.119 1.00 87.88 85 ARG A C 1
ATOM 682 O O . ARG A 1 85 ? 2.092 -2.134 19.389 1.00 87.88 85 ARG A O 1
ATOM 689 N N . ASN A 1 86 ? 0.752 -3.350 18.067 1.00 88.00 86 ASN A N 1
ATOM 690 C CA . ASN A 1 86 ? 1.829 -3.759 17.165 1.00 88.00 86 ASN A CA 1
ATOM 691 C C . ASN A 1 86 ? 2.210 -2.664 16.153 1.00 88.00 86 ASN A C 1
ATOM 693 O O . ASN A 1 86 ? 3.374 -2.595 15.764 1.00 88.00 86 ASN A O 1
ATOM 697 N N . LEU A 1 87 ? 1.303 -1.741 15.807 1.00 87.06 87 LEU A N 1
ATOM 698 C CA . LEU A 1 87 ? 1.634 -0.587 14.959 1.00 87.06 87 LEU A CA 1
ATOM 699 C C . LEU A 1 87 ? 2.729 0.296 15.571 1.00 87.06 87 LEU A C 1
ATOM 701 O O . LEU A 1 87 ? 3.600 0.768 14.841 1.00 87.06 87 LEU A O 1
ATOM 705 N N . LEU A 1 88 ? 2.746 0.466 16.899 1.00 83.00 88 LEU A N 1
ATOM 706 C CA . LEU A 1 88 ? 3.789 1.231 17.600 1.00 83.00 88 LEU A CA 1
ATOM 707 C C . LEU A 1 88 ? 5.192 0.657 17.368 1.00 83.00 88 LEU A C 1
ATOM 709 O O . LEU A 1 88 ? 6.157 1.411 17.268 1.00 83.00 88 LEU A O 1
ATOM 713 N N . LYS A 1 89 ? 5.312 -0.665 17.214 1.00 82.81 89 LYS A N 1
ATOM 714 C CA . LYS A 1 89 ? 6.602 -1.340 17.002 1.00 82.81 89 LYS A CA 1
ATOM 715 C C . LYS A 1 89 ? 7.191 -1.073 15.616 1.00 82.81 89 LYS A C 1
ATOM 717 O O . LYS A 1 89 ? 8.406 -1.155 15.430 1.00 82.81 89 LYS A O 1
ATOM 722 N N . VAL A 1 90 ? 6.346 -0.748 14.636 1.00 77.62 90 VAL A N 1
ATOM 723 C CA . VAL A 1 90 ? 6.768 -0.549 13.240 1.00 77.62 90 VAL A CA 1
ATOM 724 C C . VAL A 1 90 ? 6.568 0.875 12.732 1.00 77.62 90 VAL A C 1
ATOM 726 O O . VAL A 1 90 ? 6.888 1.159 11.575 1.00 77.62 90 VAL A O 1
ATOM 729 N N . ILE A 1 91 ? 6.005 1.781 13.538 1.00 82.94 91 ILE A N 1
ATOM 730 C CA . ILE A 1 91 ? 5.657 3.132 13.076 1.00 82.94 91 ILE A CA 1
ATOM 731 C C . ILE A 1 91 ? 6.884 3.866 12.523 1.00 82.94 91 ILE A C 1
ATOM 733 O O . ILE A 1 91 ? 6.784 4.519 11.491 1.00 82.94 91 ILE A O 1
ATOM 737 N N . ASN A 1 92 ? 8.062 3.616 13.096 1.00 83.12 92 ASN A N 1
ATOM 738 C CA . ASN A 1 92 ? 9.336 4.187 12.654 1.00 83.12 92 ASN A CA 1
ATOM 739 C C . ASN A 1 92 ? 10.006 3.432 11.490 1.00 83.12 92 ASN A C 1
ATOM 741 O O . ASN A 1 92 ? 11.062 3.840 11.013 1.00 83.12 92 ASN A O 1
ATOM 745 N N . ARG A 1 93 ? 9.431 2.321 11.015 1.00 84.69 93 ARG A N 1
ATOM 746 C CA . ARG A 1 93 ? 9.983 1.533 9.903 1.00 84.69 93 ARG A CA 1
ATOM 747 C C . ARG A 1 93 ? 9.414 2.030 8.587 1.00 84.69 93 ARG A C 1
ATOM 749 O O . ARG A 1 93 ? 8.210 1.967 8.388 1.00 84.69 93 ARG A O 1
ATOM 756 N N . VAL A 1 94 ? 10.254 2.520 7.686 1.00 85.69 94 VAL A N 1
ATOM 757 C CA . VAL A 1 94 ? 9.811 3.026 6.379 1.00 85.69 94 VAL A CA 1
ATOM 758 C C . VAL A 1 94 ? 9.841 1.885 5.363 1.00 85.69 94 VAL A C 1
ATOM 760 O O . VAL A 1 94 ? 10.911 1.511 4.891 1.00 85.69 94 VAL A O 1
ATOM 763 N N . SER A 1 95 ? 8.671 1.328 5.050 1.00 88.81 95 SER A N 1
ATOM 764 C CA . SER A 1 95 ? 8.468 0.308 4.012 1.00 88.81 95 SER A CA 1
ATOM 765 C C . SER A 1 95 ? 7.071 0.444 3.409 1.00 88.81 95 SER A C 1
ATOM 767 O O . SER A 1 95 ? 6.167 0.982 4.060 1.00 88.81 95 SER A O 1
ATOM 769 N N . TYR A 1 96 ? 6.874 -0.045 2.190 1.00 87.38 96 TYR A N 1
ATOM 770 C CA . TYR A 1 96 ? 5.571 -0.073 1.542 1.00 87.38 96 TYR A CA 1
ATOM 771 C C . TYR A 1 96 ? 4.594 -0.887 2.396 1.00 87.38 96 TYR A C 1
ATOM 773 O O . TYR A 1 96 ? 3.530 -0.375 2.751 1.00 87.38 96 TYR A O 1
ATOM 781 N N . ARG A 1 97 ? 4.958 -2.101 2.831 1.00 90.38 97 ARG A N 1
ATOM 782 C CA . ARG A 1 97 ? 4.068 -2.936 3.663 1.00 90.38 97 ARG A CA 1
ATOM 783 C C . ARG A 1 97 ? 3.679 -2.276 4.989 1.00 90.38 97 ARG A C 1
ATOM 785 O O . ARG A 1 97 ? 2.522 -2.364 5.394 1.00 90.38 97 ARG A O 1
ATOM 792 N N . SER A 1 98 ? 4.595 -1.560 5.647 1.00 91.12 98 SER A N 1
ATOM 793 C CA . SER A 1 98 ? 4.265 -0.833 6.884 1.00 91.12 98 SER A CA 1
ATOM 794 C C . SER A 1 98 ? 3.368 0.384 6.633 1.00 91.12 98 SER A C 1
ATOM 796 O O . SER A 1 98 ? 2.525 0.694 7.476 1.00 91.12 98 SER A O 1
ATOM 798 N N . ALA A 1 99 ? 3.506 1.057 5.484 1.00 89.31 99 ALA A N 1
ATOM 799 C CA . ALA A 1 99 ? 2.586 2.112 5.070 1.00 89.31 99 ALA A CA 1
ATOM 800 C C . ALA A 1 99 ? 1.184 1.544 4.806 1.00 89.31 99 ALA A C 1
ATOM 802 O O . ALA A 1 99 ? 0.208 2.089 5.315 1.00 89.31 99 ALA A O 1
ATOM 803 N N . LEU A 1 100 ? 1.087 0.404 4.112 1.00 88.44 100 LEU A N 1
ATOM 804 C CA . LEU A 1 100 ? -0.181 -0.291 3.884 1.00 88.44 100 LEU A CA 1
ATOM 805 C C . LEU A 1 100 ? -0.834 -0.740 5.197 1.00 88.44 100 LEU A C 1
ATOM 807 O O . LEU A 1 100 ? -2.036 -0.572 5.363 1.00 88.44 100 LEU A O 1
ATOM 811 N N . ALA A 1 101 ? -0.065 -1.270 6.151 1.00 91.06 101 ALA A N 1
ATOM 812 C CA . ALA A 1 101 ? -0.596 -1.700 7.444 1.00 91.06 101 ALA A CA 1
ATOM 813 C C . ALA A 1 101 ? -1.176 -0.533 8.266 1.00 91.06 101 ALA A C 1
ATOM 815 O O . ALA A 1 101 ? -2.252 -0.677 8.853 1.00 91.06 101 ALA A O 1
ATOM 816 N N . LEU A 1 102 ? -0.488 0.617 8.283 1.00 89.69 102 LEU A N 1
ATOM 817 C CA . LEU A 1 102 ? -0.965 1.855 8.916 1.00 89.69 102 LEU A CA 1
ATOM 818 C C . LEU A 1 102 ? -2.219 2.393 8.224 1.00 89.69 102 LEU A C 1
ATOM 820 O O . LEU A 1 102 ? -3.171 2.789 8.890 1.00 89.69 102 LEU A O 1
ATOM 824 N N . TYR A 1 103 ? -2.222 2.364 6.896 1.00 87.44 103 TYR A N 1
ATOM 825 C CA . TYR A 1 103 ? -3.339 2.802 6.076 1.00 87.44 103 TYR A CA 1
ATOM 826 C C . TYR A 1 103 ? -4.583 1.912 6.265 1.00 87.44 103 TYR A C 1
ATOM 828 O O . TYR A 1 103 ? -5.675 2.409 6.506 1.00 87.44 103 TYR A O 1
ATOM 836 N N . MET A 1 104 ? -4.434 0.586 6.273 1.00 86.75 104 MET A N 1
ATOM 837 C CA . MET A 1 104 ? -5.542 -0.343 6.544 1.00 86.75 104 MET A CA 1
ATOM 838 C C . MET A 1 104 ? -6.129 -0.156 7.950 1.00 86.75 104 MET A C 1
ATOM 840 O O . MET A 1 104 ? -7.344 -0.226 8.139 1.00 86.75 104 MET A O 1
ATOM 844 N N . PHE A 1 105 ? -5.280 0.110 8.946 1.00 89.31 105 PHE A N 1
ATOM 845 C CA . PHE A 1 105 ? -5.750 0.400 10.298 1.00 89.31 105 PHE A CA 1
ATOM 846 C C . PHE A 1 105 ? -6.515 1.721 10.373 1.00 89.31 105 PHE A C 1
ATOM 848 O O . PHE A 1 105 ? -7.541 1.782 11.041 1.00 89.31 105 PHE A O 1
ATOM 855 N N . SER A 1 106 ? -6.072 2.764 9.667 1.00 86.94 106 SER A N 1
ATOM 856 C CA . SER A 1 106 ? -6.761 4.056 9.704 1.00 86.94 106 SER A CA 1
ATOM 857 C C . SER A 1 106 ? -8.148 4.047 9.064 1.00 86.94 106 SER A C 1
ATOM 859 O O . SER A 1 106 ? -9.001 4.864 9.414 1.00 86.94 106 SER A O 1
ATOM 861 N N . LEU A 1 107 ? -8.371 3.105 8.150 1.00 84.31 107 LEU A N 1
ATOM 862 C CA . LEU A 1 107 ? -9.670 2.811 7.556 1.00 84.31 107 LEU A CA 1
ATOM 863 C C . LEU A 1 107 ? -10.545 1.915 8.431 1.00 84.31 107 LEU A C 1
ATOM 865 O O . LEU A 1 107 ? -11.714 1.726 8.108 1.00 84.31 107 LEU A O 1
ATOM 869 N N . THR A 1 108 ? -9.995 1.321 9.492 1.00 86.06 108 THR A N 1
ATOM 870 C CA . THR A 1 108 ? -10.747 0.450 10.394 1.00 86.06 108 THR A CA 1
ATOM 871 C C . THR A 1 108 ? -11.516 1.314 11.397 1.00 86.06 108 THR A C 1
ATOM 873 O O . THR A 1 108 ? -10.882 1.982 12.216 1.00 86.06 108 THR A O 1
ATOM 876 N N . PRO A 1 109 ? -12.862 1.304 11.379 1.00 81.25 109 PRO A N 1
ATOM 877 C CA . PRO A 1 109 ? -13.657 2.064 12.338 1.00 81.25 109 PRO A CA 1
ATOM 878 C C . PRO A 1 109 ? -13.339 1.675 13.784 1.00 81.25 109 PRO A C 1
ATOM 880 O O . PRO A 1 109 ? -13.145 0.495 14.088 1.00 81.25 109 PRO A O 1
ATOM 883 N N . THR A 1 110 ? -13.328 2.660 14.684 1.00 82.81 110 THR A N 1
ATOM 884 C CA . THR A 1 110 ? -13.153 2.425 16.120 1.00 82.81 110 THR A CA 1
ATOM 885 C C . THR A 1 110 ? -14.320 1.574 16.648 1.00 82.81 110 THR A C 1
ATOM 887 O O . THR A 1 110 ? -15.480 1.962 16.484 1.00 82.81 110 THR A O 1
ATOM 890 N N . PRO A 1 111 ? -14.062 0.405 17.271 1.00 82.31 111 PRO A N 1
ATOM 891 C CA . PRO A 1 111 ? -15.122 -0.440 17.812 1.00 82.31 111 PRO A CA 1
ATOM 892 C C . PRO A 1 111 ? -15.928 0.261 18.914 1.00 82.31 111 PRO A C 1
ATOM 894 O O . PRO A 1 111 ? -15.394 1.036 19.709 1.00 82.31 111 PRO A O 1
ATOM 897 N N . VAL A 1 112 ? -17.216 -0.070 19.022 1.00 74.81 112 VAL A N 1
ATOM 898 C CA . VAL A 1 112 ? -18.089 0.447 20.088 1.00 74.81 112 VAL A CA 1
ATOM 899 C C . VAL A 1 112 ? -17.543 0.016 21.460 1.00 74.81 112 VAL A C 1
ATOM 901 O O . VAL A 1 112 ? -17.147 -1.138 21.634 1.00 74.81 112 VAL A O 1
ATOM 904 N N . ARG A 1 113 ? -17.569 0.920 22.454 1.00 76.75 113 ARG A N 1
ATOM 905 C CA . ARG A 1 113 ? -17.004 0.756 23.819 1.00 76.75 113 ARG A CA 1
ATOM 906 C C . ARG A 1 113 ? -15.478 0.898 23.945 1.00 76.75 113 ARG A C 1
ATOM 908 O O . ARG A 1 113 ? -14.921 0.442 24.944 1.00 76.75 113 ARG A O 1
ATOM 915 N N . ILE A 1 114 ? -14.811 1.526 22.981 1.00 78.31 114 ILE A N 1
ATOM 916 C CA . ILE A 1 114 ? -13.505 2.165 23.207 1.00 78.31 114 ILE A CA 1
ATOM 917 C C . ILE A 1 114 ? -13.773 3.576 23.751 1.00 78.31 114 ILE A C 1
ATOM 919 O O . ILE A 1 114 ? -14.620 4.284 23.206 1.00 78.31 114 ILE A O 1
ATOM 923 N N . SER A 1 115 ? -13.134 3.968 24.858 1.00 77.75 115 SER A N 1
ATOM 924 C CA . SER A 1 115 ? -13.284 5.330 25.393 1.00 77.75 115 SER A CA 1
ATOM 925 C C . SER A 1 115 ? -12.481 6.331 24.557 1.00 77.75 115 SER A C 1
ATOM 927 O O . SER A 1 115 ? -11.478 5.967 23.947 1.00 77.75 115 SER A O 1
ATOM 929 N N . ALA A 1 116 ? -12.886 7.605 24.554 1.00 74.12 116 ALA A N 1
ATOM 930 C CA . ALA A 1 116 ? -12.139 8.659 23.859 1.00 74.12 116 ALA A CA 1
ATOM 931 C C . ALA A 1 116 ? -10.699 8.796 24.394 1.00 74.12 116 ALA A C 1
ATOM 933 O O . ALA A 1 116 ? -9.773 9.045 23.631 1.00 74.12 116 ALA A O 1
ATOM 934 N N . GLU A 1 117 ? -10.500 8.573 25.696 1.00 75.44 117 GLU A N 1
ATOM 935 C CA . GLU A 1 117 ? -9.178 8.540 26.336 1.00 75.44 117 GLU A CA 1
ATOM 936 C C . GLU A 1 117 ? -8.330 7.375 25.820 1.00 75.44 117 GLU A C 1
ATOM 938 O O . GLU A 1 117 ? -7.178 7.581 25.448 1.00 75.44 117 GLU A O 1
ATOM 943 N N . GLU A 1 118 ? -8.907 6.170 25.721 1.00 80.62 118 GLU A N 1
ATOM 944 C CA . GLU A 1 118 ? -8.223 5.017 25.132 1.00 80.62 118 GLU A CA 1
ATOM 945 C C . GLU A 1 118 ? -7.873 5.313 23.665 1.00 80.62 118 GLU A C 1
ATOM 947 O O . GLU A 1 118 ? -6.752 5.052 23.244 1.00 80.62 118 GLU A O 1
ATOM 952 N N . GLU A 1 119 ? -8.774 5.909 22.880 1.00 76.38 119 GLU A N 1
ATOM 953 C CA . GLU A 1 119 ? -8.534 6.277 21.475 1.00 76.38 119 GLU A CA 1
ATOM 954 C C . GLU A 1 119 ? -7.456 7.362 21.287 1.00 76.38 119 GLU A C 1
ATOM 956 O O . GLU A 1 119 ? -6.710 7.336 20.300 1.00 76.38 119 GLU A O 1
ATOM 961 N N . LEU A 1 120 ? -7.327 8.289 22.235 1.00 73.62 120 LEU A N 1
ATOM 962 C CA . LEU A 1 120 ? -6.277 9.312 22.247 1.00 73.62 120 LEU A CA 1
ATOM 963 C C . LEU A 1 120 ? -4.925 8.758 22.727 1.00 73.62 120 LEU A C 1
ATOM 965 O O . LEU A 1 120 ? -3.883 9.266 22.312 1.00 73.62 120 LEU A O 1
ATOM 969 N N . ASP A 1 121 ? -4.925 7.695 23.534 1.00 74.62 121 ASP A N 1
ATOM 970 C CA . ASP A 1 121 ? -3.715 7.048 24.051 1.00 74.62 121 ASP A CA 1
ATOM 971 C C . ASP A 1 121 ? -3.066 6.107 23.017 1.00 74.62 121 ASP A C 1
ATOM 973 O O . ASP A 1 121 ? -3.408 4.929 22.897 1.00 74.62 121 ASP A O 1
ATOM 977 N N . GLY A 1 122 ? -2.138 6.636 22.213 1.00 75.56 122 GLY A N 1
ATOM 978 C CA . GLY A 1 122 ? -1.338 5.875 21.247 1.00 75.56 122 GLY A CA 1
ATOM 979 C C . GLY A 1 122 ? -1.599 6.250 19.785 1.00 75.56 122 GLY A C 1
ATOM 980 O O . GLY A 1 122 ? -1.821 7.409 19.446 1.00 75.56 122 GLY A O 1
ATOM 981 N N . ILE A 1 123 ? -1.532 5.271 18.872 1.00 82.38 123 ILE A N 1
ATOM 982 C CA . ILE A 1 123 ? -1.746 5.518 17.435 1.00 82.38 123 ILE A CA 1
ATOM 983 C C . ILE A 1 123 ? -3.243 5.574 17.140 1.00 82.38 123 ILE A C 1
ATOM 985 O O . ILE A 1 123 ? -3.929 4.558 17.246 1.00 82.38 123 ILE A O 1
ATOM 989 N N . ASN A 1 124 ? -3.739 6.741 16.735 1.00 84.38 124 ASN A N 1
ATOM 990 C CA . ASN A 1 124 ? -5.103 6.912 16.234 1.00 84.38 124 ASN A CA 1
ATOM 991 C C . ASN A 1 124 ? -5.163 6.859 14.693 1.00 84.38 124 ASN A C 1
ATOM 993 O O . ASN A 1 124 ? -4.134 6.803 14.003 1.00 84.38 124 ASN A O 1
ATOM 997 N N . ALA A 1 125 ? -6.377 6.858 14.137 1.00 81.94 125 ALA A N 1
ATOM 998 C CA . ALA A 1 125 ? -6.605 6.773 12.693 1.00 81.94 125 ALA A CA 1
ATOM 999 C C . ALA A 1 125 ? -5.942 7.928 11.914 1.00 81.94 125 ALA A C 1
ATOM 1001 O O . ALA A 1 125 ? -5.390 7.729 10.832 1.00 81.94 125 ALA A O 1
ATOM 1002 N N . ASN A 1 126 ? -5.929 9.139 12.470 1.00 81.25 126 ASN A N 1
ATOM 1003 C CA . ASN A 1 126 ? -5.364 10.307 11.790 1.00 81.25 126 ASN A CA 1
ATOM 1004 C C . ASN A 1 126 ? -3.835 10.243 11.744 1.00 81.25 126 ASN A C 1
ATOM 1006 O O . ASN A 1 126 ? -3.239 10.411 10.680 1.00 81.25 126 ASN A O 1
ATOM 1010 N N . LEU A 1 127 ? -3.202 9.912 12.873 1.00 84.38 127 LEU A N 1
ATOM 1011 C CA . LEU A 1 127 ? -1.755 9.734 12.959 1.00 84.38 127 LEU A CA 1
ATOM 1012 C C . LEU A 1 127 ? -1.277 8.587 12.065 1.00 84.38 127 LEU A C 1
ATOM 1014 O O . LEU A 1 127 ? -0.281 8.738 11.357 1.00 84.38 127 LEU A O 1
ATOM 1018 N N . SER A 1 128 ? -1.985 7.453 12.068 1.00 86.50 128 SER A N 1
ATOM 1019 C CA . SER A 1 128 ? -1.646 6.312 11.205 1.00 86.50 128 SER A CA 1
ATOM 1020 C C . SER A 1 128 ? -1.762 6.663 9.725 1.00 86.50 128 SER A C 1
ATOM 1022 O O . SER A 1 128 ? -0.840 6.369 8.967 1.00 86.50 128 SER A O 1
ATOM 1024 N N . THR A 1 129 ? -2.817 7.376 9.327 1.00 83.00 129 THR A N 1
ATOM 1025 C CA . THR A 1 129 ? -2.974 7.852 7.949 1.00 83.00 129 THR A CA 1
ATOM 1026 C C . THR A 1 129 ? -1.847 8.790 7.537 1.00 83.00 129 THR A C 1
ATOM 1028 O O . THR A 1 129 ? -1.171 8.541 6.541 1.00 83.00 129 THR A O 1
ATOM 1031 N N . TYR A 1 130 ? -1.603 9.844 8.318 1.00 82.31 130 TYR A N 1
ATOM 1032 C CA . TYR A 1 130 ? -0.548 10.811 8.028 1.00 82.31 130 TYR A CA 1
ATOM 1033 C C . TYR A 1 130 ? 0.822 10.126 7.939 1.00 82.31 130 TYR A C 1
ATOM 1035 O O . TYR A 1 130 ? 1.581 10.349 6.996 1.00 82.31 130 TYR A O 1
ATOM 1043 N N . THR A 1 131 ? 1.110 9.208 8.865 1.00 86.06 131 THR A N 1
ATOM 1044 C CA . THR A 1 131 ? 2.366 8.449 8.866 1.00 86.06 131 THR A CA 1
ATOM 1045 C C . THR A 1 131 ? 2.485 7.528 7.653 1.00 86.06 131 THR A C 1
ATOM 1047 O O . THR A 1 131 ? 3.564 7.426 7.072 1.00 86.06 131 THR A O 1
ATOM 1050 N N . ALA A 1 132 ? 1.396 6.879 7.229 1.00 86.50 132 ALA A N 1
ATOM 1051 C CA . ALA A 1 132 ? 1.388 6.069 6.014 1.00 86.50 132 ALA A CA 1
ATOM 1052 C C . ALA A 1 132 ? 1.743 6.916 4.782 1.00 86.50 132 ALA A C 1
ATOM 1054 O O . ALA A 1 132 ? 2.631 6.544 4.012 1.00 86.50 132 ALA A O 1
ATOM 1055 N N . LEU A 1 133 ? 1.113 8.084 4.637 1.00 82.19 133 LEU A N 1
ATOM 1056 C CA . LEU A 1 133 ? 1.350 9.003 3.520 1.00 82.19 133 LEU A CA 1
ATOM 1057 C C . LEU A 1 133 ? 2.780 9.540 3.503 1.00 82.19 133 LEU A C 1
ATOM 1059 O O . LEU A 1 133 ? 3.426 9.519 2.454 1.00 82.19 133 LEU A O 1
ATOM 1063 N N . LEU A 1 134 ? 3.307 9.943 4.661 1.00 84.31 134 LEU A N 1
ATOM 1064 C CA . LEU A 1 134 ? 4.703 10.355 4.785 1.00 84.31 134 LEU A CA 1
ATOM 1065 C C . LEU A 1 134 ? 5.664 9.244 4.358 1.00 84.31 134 LEU A C 1
ATOM 1067 O O . LEU A 1 134 ? 6.601 9.503 3.605 1.00 84.31 134 LEU A O 1
ATOM 1071 N N . LYS A 1 135 ? 5.425 8.000 4.787 1.00 86.69 135 LYS A N 1
ATOM 1072 C CA . LYS A 1 135 ? 6.257 6.858 4.381 1.00 86.69 135 LYS A CA 1
ATOM 1073 C C . LYS A 1 135 ? 6.230 6.654 2.870 1.00 86.69 135 LYS A C 1
ATOM 1075 O O . LYS A 1 135 ? 7.285 6.475 2.270 1.00 86.69 135 LYS A O 1
ATOM 1080 N N . ILE A 1 136 ? 5.059 6.734 2.241 1.00 83.06 136 ILE A N 1
ATOM 1081 C CA . ILE A 1 136 ? 4.918 6.618 0.780 1.00 83.06 136 ILE A CA 1
ATOM 1082 C C . ILE A 1 136 ? 5.684 7.734 0.063 1.00 83.06 136 ILE A C 1
ATOM 1084 O O . ILE A 1 136 ? 6.359 7.476 -0.934 1.00 83.06 136 ILE A O 1
ATOM 1088 N N . GLN A 1 137 ? 5.620 8.968 0.569 1.00 80.12 137 GLN A N 1
ATOM 1089 C CA . GLN A 1 137 ? 6.378 10.090 0.013 1.00 80.12 137 GLN A CA 1
ATOM 1090 C C . GLN A 1 137 ? 7.892 9.907 0.166 1.00 80.12 137 GLN A C 1
ATOM 1092 O O . GLN A 1 137 ? 8.631 10.130 -0.793 1.00 80.12 137 GLN A O 1
ATOM 1097 N N . GLN A 1 138 ? 8.363 9.453 1.327 1.00 84.38 138 GLN A N 1
ATOM 1098 C CA . GLN A 1 138 ? 9.781 9.160 1.558 1.00 84.38 138 GLN A CA 1
ATOM 1099 C C . GLN A 1 138 ? 10.282 8.046 0.634 1.00 84.38 138 GLN A C 1
ATOM 1101 O O . GLN A 1 138 ? 11.332 8.177 0.007 1.00 84.38 138 GLN A O 1
ATOM 1106 N N . LEU A 1 139 ? 9.514 6.962 0.505 1.00 83.75 139 LEU A N 1
ATOM 1107 C CA . LEU A 1 139 ? 9.837 5.853 -0.395 1.00 83.75 139 LEU A CA 1
ATOM 1108 C C . LEU A 1 139 ? 9.881 6.311 -1.851 1.00 83.75 139 LEU A C 1
ATOM 1110 O O . LEU A 1 139 ? 10.777 5.915 -2.589 1.00 83.75 139 LEU A O 1
ATOM 1114 N N . ARG A 1 140 ? 8.985 7.219 -2.244 1.00 79.75 140 ARG A N 1
ATOM 1115 C CA . ARG A 1 140 ? 9.003 7.832 -3.572 1.00 79.75 140 ARG A CA 1
ATOM 1116 C C . ARG A 1 140 ? 10.263 8.651 -3.823 1.00 79.75 140 ARG A C 1
ATOM 1118 O O . ARG A 1 140 ? 10.819 8.576 -4.913 1.00 79.75 140 ARG A O 1
ATOM 1125 N N . GLN A 1 141 ? 10.684 9.472 -2.862 1.00 81.19 141 GLN A N 1
ATOM 1126 C CA . GLN A 1 141 ? 11.905 10.270 -3.006 1.00 81.19 141 GLN A CA 1
ATOM 1127 C C . GLN A 1 141 ? 13.114 9.366 -3.238 1.00 81.19 141 GLN A C 1
ATOM 1129 O O . GLN A 1 141 ? 13.905 9.639 -4.135 1.00 81.19 141 GLN A O 1
ATOM 1134 N N . ARG A 1 142 ? 13.188 8.250 -2.505 1.00 78.81 142 ARG A N 1
ATOM 1135 C CA . ARG A 1 142 ? 14.213 7.227 -2.727 1.00 78.81 142 ARG A CA 1
ATOM 1136 C C . ARG A 1 142 ? 14.063 6.546 -4.086 1.00 78.81 142 ARG A C 1
ATOM 1138 O O . ARG A 1 142 ? 15.047 6.358 -4.774 1.00 78.81 142 ARG A O 1
ATOM 1145 N N . LEU A 1 143 ? 12.848 6.225 -4.531 1.00 74.00 143 LEU A N 1
ATOM 1146 C CA . LEU A 1 143 ? 12.656 5.636 -5.860 1.00 74.00 143 LEU A CA 1
ATOM 1147 C C . LEU A 1 143 ? 13.141 6.568 -6.986 1.00 74.00 143 LEU A C 1
ATOM 1149 O O . LEU A 1 143 ? 13.706 6.102 -7.970 1.00 74.00 143 LEU A O 1
ATOM 1153 N N . ARG A 1 144 ? 12.959 7.888 -6.834 1.00 73.12 144 ARG A N 1
ATOM 1154 C CA . ARG A 1 144 ? 13.430 8.880 -7.816 1.00 73.12 144 ARG A CA 1
ATOM 1155 C C . ARG A 1 144 ? 14.943 8.988 -7.906 1.00 73.12 144 ARG A C 1
ATOM 1157 O O . ARG A 1 144 ? 15.428 9.304 -8.985 1.00 73.12 144 ARG A O 1
ATOM 1164 N N . SER A 1 145 ? 15.678 8.76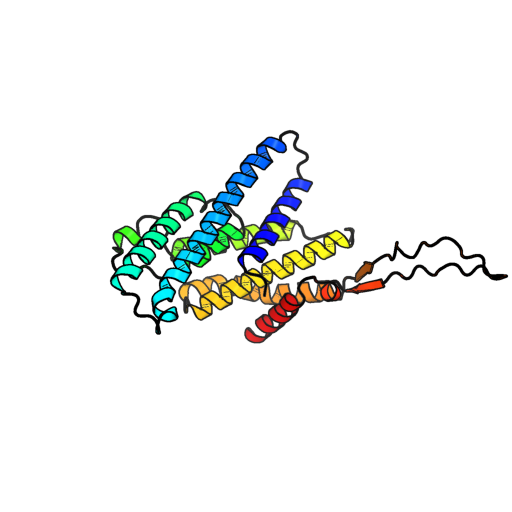1 -6.817 1.00 71.50 145 SER A N 1
ATOM 1165 C CA . SER A 1 145 ? 17.143 8.777 -6.886 1.00 71.50 145 SER A CA 1
ATOM 1166 C C . SER A 1 145 ? 17.704 7.617 -7.710 1.00 71.50 145 SER A C 1
ATOM 1168 O O . SER A 1 145 ? 18.848 7.693 -8.128 1.00 71.50 145 SER A O 1
ATOM 1170 N N . PHE A 1 146 ? 16.899 6.584 -7.984 1.00 66.88 146 PHE A N 1
ATOM 1171 C CA . PHE A 1 146 ? 17.275 5.416 -8.787 1.00 66.88 146 PHE A CA 1
ATOM 1172 C C . PHE A 1 146 ? 16.770 5.489 -10.235 1.00 66.88 146 PHE A C 1
ATOM 1174 O O . PHE A 1 146 ? 16.499 4.455 -10.845 1.00 66.88 146 PHE A O 1
ATOM 1181 N N . GLN A 1 147 ? 16.534 6.688 -10.776 1.00 69.25 147 GLN A N 1
ATOM 1182 C CA . GLN A 1 147 ? 16.122 6.814 -12.170 1.00 69.25 147 GLN A CA 1
ATOM 1183 C C . GLN A 1 147 ? 17.264 6.350 -13.090 1.00 69.25 147 GLN A C 1
ATOM 1185 O O . GLN A 1 147 ? 18.357 6.897 -12.968 1.00 69.25 147 GLN A O 1
ATOM 1190 N N . PRO A 1 148 ? 17.025 5.375 -13.987 1.00 63.62 148 PRO A N 1
ATOM 1191 C CA . PRO A 1 148 ? 18.065 4.826 -14.832 1.00 63.62 148 PRO A CA 1
ATOM 1192 C C . PRO A 1 148 ? 18.569 5.902 -15.785 1.00 63.62 148 PRO A C 1
ATOM 1194 O O . PRO A 1 148 ? 17.773 6.518 -16.505 1.00 63.62 148 PRO A O 1
ATOM 1197 N N . ASP A 1 149 ? 19.882 6.115 -15.809 1.00 62.69 149 ASP A N 1
ATOM 1198 C CA . ASP A 1 149 ? 20.492 6.945 -16.842 1.00 62.69 149 ASP A CA 1
ATOM 1199 C C . ASP A 1 149 ? 20.364 6.248 -18.206 1.00 62.69 149 ASP A C 1
ATOM 1201 O O . ASP A 1 149 ? 20.289 5.020 -18.310 1.00 62.69 149 ASP A O 1
ATOM 1205 N N . GLY A 1 150 ? 20.359 7.022 -19.296 1.00 59.72 150 GLY A N 1
ATOM 1206 C CA . GLY A 1 150 ? 20.171 6.492 -20.657 1.00 59.72 150 GLY A CA 1
ATOM 1207 C C . GLY A 1 150 ? 21.203 5.437 -21.099 1.00 59.72 150 GLY A C 1
ATOM 1208 O O . GLY A 1 150 ? 20.998 4.778 -22.116 1.00 59.72 150 GLY A O 1
ATOM 1209 N N . ALA A 1 151 ? 22.290 5.263 -20.340 1.00 57.12 151 ALA A N 1
ATOM 1210 C CA . ALA A 1 151 ? 23.347 4.280 -20.571 1.00 57.12 151 ALA A CA 1
ATOM 1211 C C . ALA A 1 151 ? 23.095 2.907 -19.910 1.00 57.12 151 ALA A C 1
ATOM 1213 O O . ALA A 1 151 ? 23.877 1.978 -20.115 1.00 57.12 151 ALA A O 1
ATOM 1214 N N . GLU A 1 152 ? 22.034 2.750 -19.116 1.00 66.12 152 GLU A N 1
ATOM 1215 C CA . GLU A 1 152 ? 21.788 1.516 -18.371 1.00 66.12 152 GLU A CA 1
ATOM 1216 C C . GLU A 1 152 ? 21.147 0.400 -19.222 1.00 66.12 152 GLU A C 1
ATOM 1218 O O . GLU A 1 152 ? 20.351 0.625 -20.146 1.00 66.12 152 GLU A O 1
ATOM 1223 N N . GLY A 1 153 ? 21.501 -0.849 -18.897 1.00 76.06 153 GLY A N 1
ATOM 1224 C CA . GLY A 1 153 ? 21.055 -2.045 -19.616 1.00 76.06 153 GLY A CA 1
ATOM 1225 C C . GLY A 1 153 ? 19.527 -2.187 -19.684 1.00 76.06 153 GLY A C 1
ATOM 1226 O O . GLY A 1 153 ? 18.801 -1.730 -18.800 1.00 76.06 153 GLY A O 1
ATOM 1227 N N . GLN A 1 154 ? 19.025 -2.858 -20.731 1.00 77.62 154 GLN A N 1
ATOM 1228 C CA . GLN A 1 154 ? 17.579 -3.022 -20.985 1.00 77.62 154 GLN A CA 1
ATOM 1229 C C . GLN A 1 154 ? 16.828 -3.615 -19.777 1.00 77.62 154 GLN A C 1
ATOM 1231 O O . GLN A 1 154 ? 15.726 -3.171 -19.464 1.00 77.62 154 GLN A O 1
ATOM 1236 N N . SER A 1 155 ? 17.453 -4.544 -19.042 1.00 76.56 155 SER A N 1
ATOM 1237 C CA . SER A 1 155 ? 16.867 -5.148 -17.838 1.00 76.56 155 SER A CA 1
ATOM 1238 C C . SER A 1 155 ? 16.655 -4.153 -16.693 1.00 76.56 155 SER A C 1
ATOM 1240 O O . SER A 1 155 ? 15.666 -4.276 -15.975 1.00 76.56 155 SER A O 1
ATOM 1242 N N . ASN A 1 156 ? 17.544 -3.167 -16.507 1.00 77.56 156 ASN A N 1
ATOM 1243 C CA . ASN A 1 156 ? 17.374 -2.195 -15.423 1.00 77.56 156 ASN A CA 1
ATOM 1244 C C . ASN A 1 156 ? 16.274 -1.185 -15.757 1.00 77.56 156 ASN A C 1
ATOM 1246 O O . ASN A 1 156 ? 15.441 -0.863 -14.913 1.00 77.56 156 ASN A O 1
ATOM 1250 N N . ARG A 1 157 ? 16.203 -0.767 -17.027 1.00 81.25 157 ARG A N 1
ATOM 1251 C CA . ARG A 1 157 ? 15.115 0.081 -17.533 1.00 81.25 157 ARG A CA 1
ATOM 1252 C C . ARG A 1 157 ? 13.750 -0.602 -17.419 1.00 81.25 157 ARG A C 1
ATOM 1254 O O . ARG A 1 157 ? 12.784 0.060 -17.044 1.00 81.25 157 ARG A O 1
ATOM 1261 N N . PHE A 1 158 ? 13.673 -1.906 -17.698 1.00 80.88 158 PHE A N 1
ATOM 1262 C CA . PHE A 1 158 ? 12.446 -2.689 -17.524 1.00 80.88 158 PHE A CA 1
ATOM 1263 C C . PHE A 1 158 ? 12.020 -2.767 -16.051 1.00 80.88 158 PHE A C 1
ATOM 1265 O O . PHE A 1 158 ? 10.885 -2.440 -15.717 1.00 80.88 158 PHE A O 1
ATOM 1272 N N . ASN A 1 159 ? 12.954 -3.099 -15.157 1.00 81.25 159 ASN A N 1
ATOM 1273 C CA . ASN A 1 159 ? 12.701 -3.169 -13.717 1.00 81.25 159 ASN A CA 1
ATOM 1274 C C . ASN A 1 159 ? 12.252 -1.809 -13.144 1.00 81.25 159 ASN A C 1
ATOM 1276 O O . ASN A 1 159 ? 11.300 -1.725 -12.370 1.00 81.25 159 ASN A O 1
ATOM 1280 N N . TRP A 1 160 ? 12.881 -0.711 -13.580 1.00 83.62 160 TRP A N 1
ATOM 1281 C CA . TRP A 1 160 ? 12.458 0.637 -13.201 1.00 83.62 160 TRP A CA 1
ATOM 1282 C C . TRP A 1 160 ? 11.031 0.950 -13.664 1.00 83.62 160 TRP A C 1
ATOM 1284 O O . TRP A 1 160 ? 10.241 1.486 -12.881 1.00 83.62 160 TRP A O 1
ATOM 1294 N N . TYR A 1 161 ? 10.692 0.607 -14.911 1.00 85.94 161 TYR A N 1
ATOM 1295 C CA . TYR A 1 161 ? 9.345 0.782 -15.458 1.00 85.94 161 TYR A CA 1
ATOM 1296 C C . TYR A 1 161 ? 8.297 0.042 -14.613 1.00 85.94 161 TYR A C 1
ATOM 1298 O O . TYR A 1 161 ? 7.293 0.643 -14.214 1.00 85.94 161 TYR A O 1
ATOM 1306 N N . GLU A 1 162 ? 8.564 -1.226 -14.298 1.00 81.88 162 GLU A N 1
ATOM 1307 C CA . GLU A 1 162 ? 7.679 -2.109 -13.537 1.00 81.88 162 GLU A CA 1
ATOM 1308 C C . GLU A 1 162 ? 7.429 -1.563 -12.120 1.00 81.88 162 GLU A C 1
ATOM 1310 O O . GLU A 1 162 ? 6.289 -1.391 -11.683 1.00 81.88 162 GLU A O 1
ATOM 1315 N N . VAL A 1 163 ? 8.493 -1.171 -11.418 1.00 82.25 163 VAL A N 1
ATOM 1316 C CA . VAL A 1 163 ? 8.399 -0.627 -10.056 1.00 82.25 163 VAL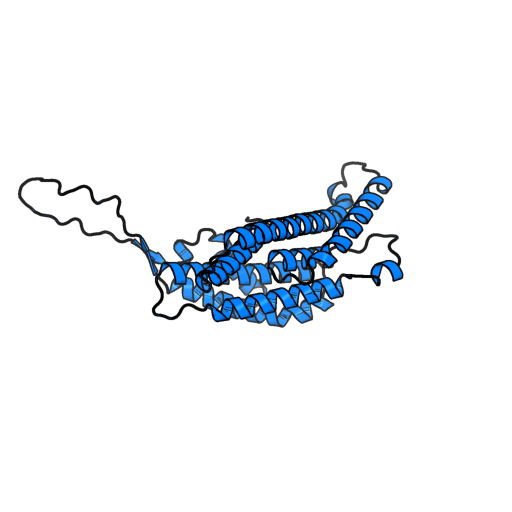 A CA 1
ATOM 1317 C C . VAL A 1 163 ? 7.659 0.705 -10.026 1.00 82.25 163 VAL A C 1
ATOM 1319 O O . VAL A 1 163 ? 6.852 0.945 -9.124 1.00 82.25 163 VAL A O 1
ATOM 1322 N N . ASN A 1 164 ? 7.898 1.580 -11.006 1.00 85.19 164 ASN A N 1
ATOM 1323 C CA . ASN A 1 164 ? 7.167 2.841 -11.103 1.00 85.19 164 ASN A CA 1
ATOM 1324 C C . ASN A 1 164 ? 5.680 2.594 -11.367 1.00 85.19 164 ASN A C 1
ATOM 1326 O O . ASN A 1 164 ? 4.837 3.236 -10.737 1.00 85.19 164 ASN A O 1
ATOM 1330 N N . LEU A 1 165 ? 5.346 1.631 -12.229 1.00 84.25 165 LEU A N 1
ATOM 1331 C CA . LEU A 1 165 ? 3.962 1.244 -12.485 1.00 84.25 165 LEU A CA 1
ATOM 1332 C C . LEU A 1 165 ? 3.284 0.779 -11.188 1.00 84.25 165 LEU A C 1
ATOM 1334 O O . LEU A 1 165 ? 2.207 1.267 -10.839 1.00 84.25 165 LEU A O 1
ATOM 1338 N N . TYR A 1 166 ? 3.947 -0.091 -10.426 1.00 83.12 166 TYR A N 1
ATOM 1339 C CA . TYR A 1 166 ? 3.448 -0.605 -9.148 1.00 83.12 166 TYR A CA 1
ATOM 1340 C C . TYR A 1 166 ? 3.301 0.474 -8.081 1.00 83.12 166 TYR A C 1
ATOM 1342 O O . TYR A 1 166 ? 2.311 0.478 -7.346 1.00 83.12 166 TYR A O 1
ATOM 1350 N N . TYR A 1 167 ? 4.240 1.417 -8.017 1.00 84.81 167 TYR A N 1
ATOM 1351 C CA . TYR A 1 167 ? 4.158 2.567 -7.124 1.00 84.81 167 TYR A CA 1
ATOM 1352 C C . TYR A 1 167 ? 2.903 3.405 -7.413 1.00 84.81 167 TYR A C 1
ATOM 1354 O O . TYR A 1 167 ? 2.137 3.710 -6.495 1.00 84.81 167 TYR A O 1
ATOM 1362 N N . TYR A 1 168 ? 2.652 3.748 -8.681 1.00 85.88 168 TYR A N 1
ATOM 1363 C CA . TYR A 1 168 ? 1.463 4.526 -9.041 1.00 85.88 168 TYR A CA 1
ATOM 1364 C C . TYR A 1 168 ? 0.169 3.732 -8.806 1.00 85.88 168 TYR A C 1
ATOM 1366 O O . TYR A 1 168 ? -0.811 4.310 -8.336 1.00 85.88 168 TYR A O 1
ATOM 1374 N N . MET A 1 169 ? 0.169 2.409 -9.022 1.00 82.06 169 MET A N 1
ATOM 1375 C CA . MET A 1 169 ? -0.984 1.554 -8.689 1.00 82.06 169 MET A CA 1
ATOM 1376 C C . MET A 1 169 ? -1.274 1.541 -7.196 1.00 82.06 169 MET A C 1
ATOM 1378 O O . MET A 1 169 ? -2.432 1.671 -6.800 1.00 82.06 169 MET A O 1
ATOM 1382 N N . ALA A 1 170 ? -0.243 1.441 -6.359 1.00 80.62 170 ALA A N 1
ATOM 1383 C CA . ALA A 1 170 ? -0.400 1.531 -4.917 1.00 80.62 170 ALA A CA 1
ATOM 1384 C C . ALA A 1 170 ? -1.065 2.859 -4.515 1.00 80.62 170 ALA A C 1
ATOM 1386 O O . ALA A 1 170 ? -2.018 2.852 -3.734 1.00 80.62 170 ALA A O 1
ATOM 1387 N N . VAL A 1 171 ? -0.615 3.987 -5.083 1.00 83.44 171 VAL A N 1
ATOM 1388 C CA . VAL A 1 171 ? -1.213 5.311 -4.832 1.00 83.44 171 VAL A CA 1
ATOM 1389 C C . VAL A 1 171 ? -2.684 5.354 -5.247 1.00 83.44 171 VAL A C 1
ATOM 1391 O O . VAL A 1 171 ? -3.506 5.826 -4.463 1.00 83.44 171 VAL A O 1
ATOM 1394 N N . PHE A 1 172 ? -3.046 4.843 -6.427 1.00 83.00 172 PHE A N 1
ATOM 1395 C CA . PHE A 1 172 ? -4.445 4.859 -6.862 1.00 83.00 172 PHE A CA 1
ATOM 1396 C C . PHE A 1 172 ? -5.343 3.951 -6.030 1.00 83.00 172 PHE A C 1
ATOM 1398 O O . PHE A 1 172 ? -6.445 4.366 -5.689 1.00 83.00 172 PHE A O 1
ATOM 1405 N N . ILE A 1 173 ? -4.876 2.760 -5.648 1.00 80.50 173 ILE A N 1
ATOM 1406 C CA . ILE A 1 173 ? -5.629 1.865 -4.759 1.00 80.50 173 ILE A CA 1
ATOM 1407 C C . ILE A 1 173 ? -5.886 2.559 -3.416 1.00 80.50 173 ILE A C 1
ATOM 1409 O O . ILE A 1 173 ? -7.009 2.548 -2.922 1.00 80.50 173 ILE A O 1
ATOM 1413 N N . MET A 1 174 ? -4.877 3.219 -2.841 1.00 78.69 174 MET A N 1
ATOM 1414 C CA . MET A 1 174 ? -5.053 3.974 -1.596 1.00 78.69 174 MET A CA 1
ATOM 1415 C C . MET A 1 174 ? -5.969 5.195 -1.765 1.00 78.69 174 MET A C 1
ATOM 1417 O O . MET A 1 174 ? -6.706 5.547 -0.849 1.00 78.69 174 MET A O 1
ATOM 1421 N N . ALA A 1 175 ? -5.966 5.862 -2.915 1.00 80.81 175 ALA A N 1
ATOM 1422 C CA . ALA A 1 175 ? -6.895 6.962 -3.149 1.00 80.81 175 ALA A CA 1
ATOM 1423 C C . ALA A 1 175 ? -8.345 6.467 -3.301 1.00 80.81 175 ALA A C 1
ATOM 1425 O O . ALA A 1 175 ? -9.244 7.015 -2.667 1.00 80.81 175 ALA A O 1
ATOM 1426 N N . ASP A 1 176 ? -8.563 5.409 -4.085 1.00 81.81 176 ASP A N 1
ATOM 1427 C CA . ASP A 1 176 ? -9.889 4.835 -4.346 1.00 81.81 176 ASP A CA 1
ATOM 1428 C C . ASP A 1 176 ? -10.517 4.270 -3.065 1.00 81.81 176 ASP A C 1
ATOM 1430 O O . ASP A 1 176 ? -11.695 4.490 -2.795 1.00 81.81 176 ASP A O 1
ATOM 1434 N N . VAL A 1 177 ? -9.714 3.632 -2.207 1.00 79.44 177 VAL A N 1
ATOM 1435 C CA . VAL A 1 177 ? -10.196 3.127 -0.916 1.00 79.44 177 VAL A CA 1
ATOM 1436 C C . VAL A 1 177 ? -10.531 4.268 0.061 1.00 79.44 177 VAL A C 1
ATOM 1438 O O . VAL A 1 177 ? -11.517 4.155 0.787 1.00 79.44 177 VAL A O 1
ATOM 1441 N N . LEU A 1 178 ? -9.792 5.389 0.067 1.00 79.69 178 LEU A N 1
ATOM 1442 C CA . LEU A 1 178 ? -10.158 6.568 0.878 1.00 79.69 178 LEU A CA 1
ATOM 1443 C C . LEU A 1 178 ? -11.477 7.187 0.415 1.00 79.69 178 LEU A C 1
ATOM 1445 O O . LEU A 1 178 ? -12.297 7.587 1.244 1.00 79.69 178 LEU A O 1
ATOM 1449 N N . GLU A 1 179 ? -11.662 7.265 -0.903 1.00 81.12 179 GLU A N 1
ATOM 1450 C CA . GLU A 1 179 ? -12.879 7.766 -1.537 1.00 81.12 179 GLU A CA 1
ATOM 1451 C C . GLU A 1 179 ? -14.075 6.868 -1.184 1.00 81.12 179 GLU A C 1
ATOM 1453 O O . GLU A 1 179 ? -15.092 7.360 -0.693 1.00 81.12 179 GLU A O 1
ATOM 1458 N N . ALA A 1 180 ? -13.918 5.546 -1.308 1.00 79.56 180 ALA A N 1
ATOM 1459 C CA . ALA A 1 180 ? -14.929 4.563 -0.918 1.00 79.56 180 ALA A CA 1
ATOM 1460 C C . ALA A 1 180 ? -15.254 4.600 0.587 1.00 79.56 180 ALA A C 1
ATOM 1462 O O . ALA A 1 180 ? -16.403 4.398 0.977 1.00 79.56 180 ALA A O 1
ATOM 1463 N N . ALA A 1 181 ? -14.262 4.895 1.433 1.00 74.06 181 ALA A N 1
ATOM 1464 C CA . ALA A 1 181 ? -14.431 5.051 2.877 1.00 74.06 181 ALA A CA 1
ATOM 1465 C C . ALA A 1 181 ? -14.987 6.427 3.297 1.00 74.06 181 ALA A C 1
ATOM 1467 O O . ALA A 1 181 ? -15.144 6.674 4.492 1.00 74.06 181 ALA A O 1
ATOM 1468 N N . GLN A 1 182 ? -15.260 7.332 2.346 1.00 79.12 182 GLN A N 1
ATOM 1469 C CA . GLN A 1 182 ? -15.736 8.702 2.586 1.00 79.12 182 GLN A CA 1
ATOM 1470 C C . GLN A 1 182 ? -14.847 9.531 3.537 1.00 79.12 182 GLN A C 1
ATOM 1472 O O . GLN A 1 182 ? -15.314 10.447 4.217 1.00 79.12 182 GLN A O 1
ATOM 1477 N N . ARG A 1 183 ? -13.536 9.260 3.566 1.00 74.06 183 ARG A N 1
ATOM 1478 C CA . ARG A 1 183 ? -12.548 10.002 4.375 1.00 74.06 183 ARG A CA 1
ATOM 1479 C C . ARG A 1 183 ? -12.059 11.257 3.649 1.00 74.06 183 ARG A C 1
ATOM 1481 O O . ARG A 1 183 ? -10.899 11.355 3.244 1.00 74.06 183 ARG A O 1
ATOM 1488 N N . LEU A 1 184 ? -12.964 12.217 3.453 1.00 77.81 184 LEU A N 1
ATOM 1489 C CA . LEU A 1 184 ? -12.705 13.453 2.693 1.00 77.81 184 LEU A CA 1
ATOM 1490 C C . LEU A 1 184 ? -11.600 14.329 3.316 1.00 77.81 184 LEU A C 1
ATOM 1492 O O . LEU A 1 184 ? -10.861 15.001 2.598 1.00 77.81 184 LEU A O 1
ATOM 1496 N N . ASP A 1 185 ? -11.456 14.270 4.642 1.00 76.44 185 ASP A N 1
ATOM 1497 C CA . ASP A 1 185 ? -10.423 14.946 5.437 1.00 76.44 185 ASP A CA 1
ATOM 1498 C C . ASP A 1 185 ? -8.998 14.522 5.046 1.00 76.44 185 ASP A C 1
ATOM 1500 O O . ASP A 1 185 ? -8.072 15.336 4.982 1.00 76.44 185 ASP A O 1
ATOM 1504 N N . VAL A 1 186 ? -8.833 13.232 4.760 1.00 72.56 186 VAL A N 1
ATOM 1505 C CA . VAL A 1 186 ? -7.571 12.640 4.316 1.00 72.56 186 VAL A CA 1
ATOM 1506 C C . VAL A 1 186 ? -7.426 12.769 2.810 1.00 72.56 186 VAL A C 1
ATOM 1508 O O . VAL A 1 186 ? -6.327 13.036 2.326 1.00 72.56 186 VAL A O 1
ATOM 1511 N N . LEU A 1 187 ? -8.516 12.582 2.063 1.00 76.56 187 LEU A N 1
ATOM 1512 C CA . LEU A 1 187 ? -8.490 12.608 0.606 1.00 76.56 187 LEU A CA 1
ATOM 1513 C C . LEU A 1 187 ? -7.866 13.913 0.099 1.00 76.56 187 LEU A C 1
ATOM 1515 O O . LEU A 1 187 ? -6.970 13.855 -0.736 1.00 76.56 187 LEU A O 1
ATOM 1519 N N . ALA A 1 188 ? -8.221 15.054 0.705 1.00 76.38 188 ALA A N 1
ATOM 1520 C CA . ALA A 1 188 ? -7.633 16.362 0.407 1.00 76.38 188 ALA A CA 1
ATOM 1521 C C . ALA A 1 188 ? -6.096 16.404 0.545 1.00 76.38 188 ALA A C 1
ATOM 1523 O O . ALA A 1 188 ? -5.419 17.084 -0.225 1.00 76.38 188 ALA A O 1
ATOM 1524 N N . GLN A 1 189 ? -5.530 15.654 1.495 1.00 72.50 189 GLN A N 1
ATOM 1525 C CA . GLN A 1 189 ? -4.081 15.569 1.719 1.00 72.50 189 GLN A CA 1
ATOM 1526 C C . GLN A 1 189 ? -3.388 14.681 0.674 1.00 72.50 189 GLN A C 1
ATOM 1528 O O . GLN A 1 189 ? -2.209 14.874 0.371 1.00 72.50 189 GLN A O 1
ATOM 1533 N N . VAL A 1 190 ? -4.116 13.719 0.099 1.00 76.19 190 VAL A N 1
ATOM 1534 C CA . VAL A 1 190 ? -3.606 12.773 -0.907 1.00 76.19 190 VAL A CA 1
ATOM 1535 C C . VAL A 1 190 ? -3.852 13.260 -2.333 1.00 76.19 190 VAL A C 1
ATOM 1537 O O . VAL A 1 190 ? -3.149 12.817 -3.238 1.00 76.19 190 VAL A O 1
ATOM 1540 N N . THR A 1 191 ? -4.763 14.213 -2.555 1.00 81.31 191 THR A N 1
ATOM 1541 C CA . THR A 1 191 ? -5.115 14.735 -3.888 1.00 81.31 191 THR A CA 1
ATOM 1542 C C . THR A 1 191 ? -3.891 15.150 -4.698 1.00 81.31 191 THR A C 1
ATOM 1544 O O . THR A 1 191 ? -3.752 14.743 -5.846 1.00 81.31 191 THR A O 1
ATOM 1547 N N . ASN A 1 192 ? -2.946 15.877 -4.097 1.00 80.25 192 ASN A N 1
ATOM 1548 C CA . ASN A 1 192 ? -1.720 16.284 -4.793 1.00 80.25 192 ASN A CA 1
ATOM 1549 C C . ASN A 1 192 ? -0.842 15.084 -5.184 1.00 80.25 192 ASN A C 1
ATOM 1551 O O . ASN A 1 192 ? -0.282 15.053 -6.277 1.00 80.25 192 ASN A O 1
ATOM 1555 N N . ILE A 1 193 ? -0.739 14.075 -4.310 1.00 81.94 193 ILE A N 1
ATOM 1556 C CA . ILE A 1 193 ? 0.012 12.840 -4.585 1.00 81.94 193 ILE A CA 1
ATOM 1557 C C . ILE A 1 193 ? -0.669 12.054 -5.713 1.00 81.94 193 ILE A C 1
ATOM 1559 O O . ILE A 1 193 ? 0.022 11.540 -6.592 1.00 81.94 193 ILE A O 1
ATOM 1563 N N . ARG A 1 194 ? -2.007 11.994 -5.703 1.00 83.06 194 ARG A N 1
ATOM 1564 C CA . ARG A 1 194 ? -2.838 11.346 -6.723 1.00 83.06 194 ARG A CA 1
ATOM 1565 C C . ARG A 1 194 ? -2.685 12.025 -8.085 1.00 83.06 194 ARG A C 1
ATOM 1567 O O . ARG A 1 194 ? -2.305 11.344 -9.028 1.00 83.06 194 ARG A O 1
ATOM 1574 N N . LEU A 1 195 ? -2.883 13.341 -8.177 1.00 84.69 195 LEU A N 1
ATOM 1575 C CA . LEU A 1 195 ? -2.728 14.104 -9.425 1.00 84.69 195 LEU A CA 1
ATOM 1576 C C . LEU A 1 195 ? -1.316 13.957 -10.006 1.00 84.69 195 LEU A C 1
ATOM 1578 O O . LEU A 1 195 ? -1.122 13.775 -11.208 1.00 84.69 195 LEU A O 1
ATOM 1582 N N . GLU A 1 196 ? -0.295 13.981 -9.147 1.00 84.88 196 GLU A N 1
ATOM 1583 C CA . GLU A 1 196 ? 1.073 13.762 -9.600 1.00 84.88 196 GLU A CA 1
ATOM 1584 C C . GLU A 1 196 ? 1.299 12.316 -10.075 1.00 84.88 196 GLU A C 1
ATOM 1586 O O . GLU A 1 196 ? 2.046 12.090 -11.027 1.00 84.88 196 GLU A O 1
ATOM 1591 N N . ALA A 1 197 ? 0.683 11.328 -9.422 1.00 85.88 197 ALA A N 1
ATOM 1592 C CA . ALA A 1 197 ? 0.716 9.934 -9.858 1.00 85.88 197 ALA A CA 1
ATOM 1593 C C . ALA A 1 197 ? -0.023 9.730 -11.190 1.00 85.88 197 ALA A C 1
ATOM 1595 O O . ALA A 1 197 ? 0.464 8.976 -12.026 1.00 85.88 197 ALA A O 1
ATOM 1596 N N . GLU A 1 198 ? -1.129 10.430 -11.444 1.00 85.75 198 GLU A N 1
ATOM 1597 C CA . GLU A 1 198 ? -1.842 10.420 -12.733 1.00 85.75 198 GLU A CA 1
ATOM 1598 C C . GLU A 1 198 ? -0.931 10.895 -13.860 1.00 85.75 198 GLU A C 1
ATOM 1600 O O . GLU A 1 198 ? -0.674 10.153 -14.810 1.00 85.75 198 GLU A O 1
ATOM 1605 N N . HIS A 1 199 ? -0.332 12.076 -13.707 1.00 85.94 199 HIS A N 1
ATOM 1606 C CA . HIS A 1 199 ? 0.580 12.601 -14.718 1.00 85.94 199 HIS A CA 1
ATOM 1607 C C . HIS A 1 199 ? 1.795 11.684 -14.940 1.00 85.94 199 HIS A C 1
ATOM 1609 O O . HIS A 1 199 ? 2.198 11.415 -16.074 1.00 85.94 199 HIS A O 1
ATOM 1615 N N . LYS A 1 200 ? 2.396 11.172 -13.860 1.00 85.50 200 LYS A N 1
ATOM 1616 C CA . LYS A 1 200 ? 3.609 10.354 -13.976 1.00 85.50 200 LYS A CA 1
ATOM 1617 C C . LYS A 1 200 ? 3.360 8.919 -14.412 1.00 85.50 200 LYS A C 1
ATOM 1619 O O . LYS A 1 200 ? 4.228 8.353 -15.068 1.00 85.50 200 LYS A O 1
ATOM 1624 N N . SER A 1 201 ? 2.207 8.341 -14.100 1.00 85.94 201 SER A N 1
ATOM 1625 C CA . SER A 1 201 ? 1.829 7.017 -14.601 1.00 85.94 201 SER A CA 1
ATOM 1626 C C . SER A 1 201 ? 1.623 7.041 -16.111 1.00 85.94 201 SER A C 1
ATOM 1628 O O . SER A 1 201 ? 2.111 6.138 -16.786 1.00 85.94 201 SER A O 1
ATOM 1630 N N . PHE A 1 202 ? 1.033 8.109 -16.662 1.00 84.81 202 PHE A N 1
ATOM 1631 C CA . PHE A 1 202 ? 0.974 8.311 -18.111 1.00 84.81 202 PHE A CA 1
ATOM 1632 C C . PHE A 1 202 ? 2.376 8.340 -18.735 1.00 84.81 202 PHE A C 1
ATOM 1634 O O . PHE A 1 202 ? 2.652 7.597 -19.678 1.00 84.81 202 PHE A O 1
ATOM 1641 N N . ASN A 1 203 ? 3.291 9.131 -18.166 1.00 87.25 203 ASN A N 1
ATOM 1642 C CA . ASN A 1 203 ? 4.676 9.193 -18.643 1.00 87.25 203 ASN A CA 1
ATOM 1643 C C . ASN A 1 203 ? 5.404 7.846 -18.505 1.00 87.25 203 ASN A C 1
ATOM 1645 O O . ASN A 1 203 ? 6.181 7.485 -19.384 1.00 87.25 203 ASN A O 1
ATOM 1649 N N . ASN A 1 204 ? 5.134 7.080 -17.445 1.00 88.19 204 ASN A N 1
ATOM 1650 C CA . ASN A 1 204 ? 5.711 5.752 -17.248 1.00 88.19 204 ASN A CA 1
ATOM 1651 C C . ASN A 1 204 ? 5.199 4.740 -18.284 1.00 88.19 204 ASN A C 1
ATOM 1653 O O . ASN A 1 204 ? 5.982 3.970 -18.830 1.00 88.19 204 ASN A O 1
ATOM 1657 N N . ILE A 1 205 ? 3.900 4.761 -18.603 1.00 86.19 205 ILE A N 1
ATOM 1658 C CA . ILE A 1 205 ? 3.320 3.915 -19.659 1.00 86.19 205 ILE A CA 1
ATOM 1659 C C . ILE A 1 205 ? 3.909 4.292 -21.016 1.00 86.19 205 ILE A C 1
ATOM 1661 O O . ILE A 1 205 ? 4.325 3.411 -21.764 1.00 86.19 205 ILE A O 1
ATOM 1665 N N . LYS A 1 206 ? 4.003 5.594 -21.314 1.00 86.69 206 LYS A N 1
ATOM 1666 C CA . LYS A 1 206 ? 4.657 6.089 -22.528 1.00 86.69 206 LYS A CA 1
ATOM 1667 C C . LYS A 1 206 ? 6.102 5.587 -22.621 1.00 86.69 206 LYS A C 1
ATOM 1669 O O . LYS A 1 206 ? 6.472 5.016 -23.640 1.00 86.69 206 LYS A O 1
ATOM 1674 N N . PHE A 1 207 ? 6.875 5.704 -21.542 1.00 86.75 207 PHE A N 1
ATOM 1675 C CA . PHE A 1 207 ? 8.231 5.158 -21.464 1.00 86.75 207 PHE A CA 1
ATOM 1676 C C . PHE A 1 207 ? 8.257 3.647 -21.745 1.00 86.75 207 PHE A C 1
ATOM 1678 O O . PHE A 1 207 ? 9.085 3.188 -22.528 1.00 86.75 207 PHE A O 1
ATOM 1685 N N . GLY A 1 208 ? 7.336 2.872 -21.168 1.00 84.69 208 GLY A N 1
ATOM 1686 C CA . GLY A 1 208 ? 7.241 1.432 -21.415 1.00 84.69 208 GLY A CA 1
ATOM 1687 C C . GLY A 1 208 ? 6.865 1.062 -22.857 1.00 84.69 208 GLY A C 1
ATOM 1688 O O . GLY A 1 208 ? 7.256 -0.002 -23.329 1.00 84.69 208 GLY A O 1
ATOM 1689 N N . LEU A 1 209 ? 6.132 1.923 -23.570 1.00 86.31 209 LEU A N 1
ATOM 1690 C CA . LEU A 1 209 ? 5.834 1.749 -24.998 1.00 86.31 209 LEU A CA 1
ATOM 1691 C C . LEU A 1 209 ? 7.032 2.099 -25.889 1.00 86.31 209 LEU A C 1
ATOM 1693 O O . LEU A 1 209 ? 7.245 1.446 -26.907 1.00 86.31 209 LEU A O 1
ATOM 1697 N N . GLU A 1 210 ? 7.798 3.124 -25.513 1.00 86.19 210 GLU A N 1
ATOM 1698 C CA . GLU A 1 210 ? 8.947 3.625 -26.278 1.00 86.19 210 GLU A CA 1
ATOM 1699 C C . GLU A 1 210 ? 10.214 2.777 -26.082 1.00 86.19 210 GLU A C 1
ATOM 1701 O O . GLU A 1 210 ? 11.081 2.748 -26.957 1.00 86.19 210 GLU A O 1
ATOM 1706 N N . ASN A 1 211 ? 10.335 2.066 -24.956 1.00 84.00 211 ASN A N 1
ATOM 1707 C CA . ASN A 1 211 ? 11.475 1.195 -24.682 1.00 84.00 211 ASN A CA 1
ATOM 1708 C C . ASN A 1 211 ? 11.217 -0.238 -25.149 1.00 84.00 211 ASN A C 1
ATOM 1710 O O . ASN A 1 211 ? 10.191 -0.845 -24.843 1.00 84.00 211 ASN A O 1
ATOM 1714 N N . LEU A 1 212 ? 12.203 -0.784 -25.861 1.00 83.06 212 LEU A N 1
ATOM 1715 C CA . LEU A 1 212 ? 12.174 -2.135 -26.403 1.00 83.06 212 LEU A CA 1
ATOM 1716 C C . LEU A 1 212 ? 13.031 -3.073 -25.553 1.00 83.06 212 LEU A C 1
ATOM 1718 O O . LEU A 1 212 ? 14.146 -2.726 -25.158 1.00 83.06 212 LEU A O 1
ATOM 1722 N N . TYR A 1 213 ? 12.510 -4.272 -25.335 1.00 80.44 213 TYR A N 1
ATOM 1723 C CA . TYR A 1 213 ? 13.217 -5.422 -24.804 1.00 80.44 213 TYR A CA 1
ATOM 1724 C C . TYR A 1 213 ? 13.560 -6.366 -25.953 1.00 80.44 213 TYR A C 1
ATOM 1726 O O . TYR A 1 213 ? 12.717 -6.644 -26.809 1.00 80.44 213 TYR A O 1
ATOM 1734 N N . THR A 1 214 ? 14.806 -6.826 -25.987 1.00 81.50 214 THR A N 1
ATOM 1735 C CA . THR A 1 214 ? 15.301 -7.776 -26.987 1.00 81.50 214 THR A CA 1
ATOM 1736 C C . THR A 1 214 ? 15.347 -9.156 -26.347 1.00 81.50 214 THR A C 1
ATOM 1738 O O . THR A 1 214 ? 16.082 -9.353 -25.384 1.00 81.50 214 THR A O 1
ATOM 1741 N N . ILE A 1 215 ? 14.524 -10.079 -26.841 1.00 75.56 215 ILE A N 1
ATOM 1742 C CA . ILE A 1 215 ? 14.577 -11.492 -26.463 1.00 75.56 215 ILE A CA 1
ATOM 1743 C C . ILE A 1 215 ? 15.483 -12.168 -27.487 1.00 75.56 215 ILE A C 1
ATOM 1745 O O . ILE A 1 215 ? 15.124 -12.258 -28.666 1.00 75.56 215 ILE A O 1
ATOM 1749 N N . ASP A 1 216 ? 16.664 -12.578 -27.038 1.00 70.31 216 ASP A N 1
ATOM 1750 C CA . ASP A 1 216 ? 17.575 -13.386 -27.836 1.00 70.31 216 ASP A CA 1
ATOM 1751 C C . ASP A 1 216 ? 17.135 -14.851 -27.741 1.00 70.31 216 ASP A C 1
ATOM 1753 O O . ASP A 1 216 ? 17.009 -15.411 -26.651 1.00 70.31 216 ASP A O 1
ATOM 1757 N N . ASP A 1 217 ? 16.857 -15.461 -28.891 1.00 57.66 217 ASP A N 1
ATOM 1758 C CA . ASP A 1 217 ? 16.537 -16.882 -28.991 1.00 57.66 217 ASP A CA 1
ATOM 1759 C C . ASP A 1 217 ? 17.847 -17.688 -28.956 1.00 57.66 217 ASP A C 1
ATOM 1761 O O . ASP A 1 217 ? 18.430 -18.034 -29.987 1.00 57.66 217 ASP A O 1
ATOM 1765 N N . GLU A 1 218 ? 18.384 -17.912 -27.753 1.00 52.22 218 GLU A N 1
ATOM 1766 C CA . GLU A 1 218 ? 19.580 -18.747 -27.567 1.00 52.22 218 GLU A CA 1
ATOM 1767 C C . GLU A 1 218 ? 19.300 -20.242 -27.842 1.00 52.22 218 GLU A C 1
ATOM 1769 O O . GLU A 1 218 ? 20.241 -21.007 -28.062 1.00 52.22 218 GLU A O 1
ATOM 1774 N N . GLU A 1 219 ? 18.030 -20.667 -27.909 1.00 47.44 219 GLU A N 1
ATOM 1775 C CA . GLU A 1 219 ? 17.627 -22.072 -28.091 1.00 47.44 219 GLU A CA 1
ATOM 1776 C C . GLU A 1 219 ? 17.683 -22.557 -29.553 1.00 47.44 219 GLU A C 1
ATOM 1778 O O . GLU A 1 219 ? 17.737 -23.764 -29.800 1.00 47.44 219 GLU A O 1
ATOM 1783 N N . PHE A 1 220 ? 17.777 -21.651 -30.533 1.00 46.22 220 PHE A N 1
ATOM 1784 C CA . PHE A 1 220 ? 17.948 -22.005 -31.951 1.00 46.22 220 PHE A CA 1
ATOM 1785 C C . PHE A 1 220 ? 19.408 -22.115 -32.419 1.00 46.22 220 PHE A C 1
ATOM 1787 O O . PHE A 1 220 ? 19.662 -22.282 -33.615 1.00 46.22 220 PHE A O 1
ATOM 1794 N N . GLN A 1 221 ? 20.385 -22.125 -31.504 1.00 45.81 221 GLN A N 1
ATOM 1795 C CA . GLN A 1 221 ? 21.764 -22.532 -31.816 1.00 45.81 221 GLN A CA 1
ATOM 1796 C C . GLN A 1 221 ? 21.900 -24.064 -31.945 1.00 45.81 221 GLN A C 1
ATOM 1798 O O . GLN A 1 221 ? 22.821 -24.681 -31.410 1.00 45.81 221 GLN A O 1
ATOM 1803 N N . LEU A 1 222 ? 21.003 -24.709 -32.695 1.00 46.22 222 LEU A N 1
ATOM 1804 C CA . LEU A 1 222 ? 21.321 -26.006 -33.282 1.00 46.22 222 LEU A CA 1
ATOM 1805 C C . LEU A 1 222 ? 22.374 -25.748 -34.363 1.00 46.22 222 LEU A C 1
ATOM 1807 O O . LEU A 1 222 ? 22.154 -24.972 -35.293 1.00 46.22 222 LEU A O 1
ATOM 1811 N N . GLY A 1 223 ? 23.550 -26.355 -34.179 1.00 53.09 223 GLY A N 1
ATOM 1812 C CA . GLY A 1 223 ? 24.712 -26.206 -35.053 1.00 53.09 223 GLY A CA 1
ATOM 1813 C C . GLY A 1 223 ? 24.396 -26.401 -36.545 1.00 53.09 223 GLY A C 1
ATOM 1814 O O . GLY A 1 223 ? 23.343 -26.931 -36.903 1.00 53.09 223 GLY A O 1
ATOM 1815 N N . PRO A 1 224 ? 25.303 -25.972 -37.441 1.00 48.53 224 PRO A N 1
ATOM 1816 C CA . PRO A 1 224 ? 25.032 -25.888 -38.872 1.00 48.53 224 PRO A CA 1
ATOM 1817 C C . PRO A 1 224 ? 24.505 -27.222 -39.412 1.00 48.53 224 PRO A C 1
ATOM 1819 O O . PRO A 1 224 ? 25.216 -28.227 -39.433 1.00 48.53 224 PRO A O 1
ATOM 1822 N N . THR A 1 225 ? 23.249 -27.228 -39.866 1.00 49.47 225 THR A N 1
ATOM 1823 C CA . THR A 1 225 ? 22.692 -28.386 -40.567 1.00 49.47 225 THR A CA 1
ATOM 1824 C C . THR A 1 225 ? 23.294 -28.385 -41.967 1.00 49.47 225 THR A C 1
ATOM 1826 O O . THR A 1 225 ? 22.963 -27.535 -42.792 1.00 49.47 225 THR A O 1
ATOM 1829 N N . LEU A 1 226 ? 24.213 -29.312 -42.238 1.00 47.75 226 LEU A N 1
ATOM 1830 C CA . LEU A 1 226 ? 24.740 -29.539 -43.581 1.00 47.75 226 LEU A CA 1
ATOM 1831 C C . LEU A 1 226 ? 23.631 -30.147 -44.452 1.00 47.75 226 LEU A C 1
ATOM 1833 O O . LEU A 1 226 ? 23.519 -31.364 -44.569 1.00 47.75 226 LEU A O 1
ATOM 1837 N N . GLN A 1 227 ? 22.806 -29.301 -45.067 1.00 55.25 227 GLN A N 1
ATOM 1838 C CA . GLN A 1 227 ? 22.060 -29.672 -46.266 1.00 55.25 227 GLN A CA 1
ATOM 1839 C C . GLN A 1 227 ? 22.737 -29.034 -47.477 1.00 55.25 227 GLN A C 1
ATOM 1841 O O . GLN A 1 227 ? 23.135 -27.870 -47.457 1.00 55.25 227 GLN A O 1
ATOM 1846 N N . SER A 1 228 ? 22.951 -29.867 -48.490 1.00 51.78 228 SER A N 1
ATOM 1847 C CA . SER A 1 228 ? 23.755 -29.628 -49.683 1.00 51.78 228 SER A CA 1
ATOM 1848 C C . SER A 1 228 ? 23.715 -28.196 -50.231 1.00 51.78 228 SER A C 1
ATOM 1850 O O . SER A 1 228 ? 22.681 -27.709 -50.668 1.00 51.78 228 SER A O 1
ATOM 1852 N N . GLY A 1 229 ? 24.895 -27.577 -50.327 1.00 51.09 229 GLY A N 1
ATOM 1853 C CA . GLY A 1 229 ? 25.202 -26.588 -51.365 1.00 51.09 229 GLY A CA 1
ATOM 1854 C C . GLY A 1 229 ? 24.942 -25.110 -51.070 1.00 51.09 229 GLY A C 1
ATOM 1855 O O . GLY A 1 229 ? 25.422 -24.283 -51.841 1.00 51.09 229 GLY A O 1
ATOM 1856 N N . SER A 1 230 ? 24.284 -24.734 -49.972 1.00 46.72 230 SER A N 1
ATOM 1857 C CA . SER A 1 230 ? 24.163 -23.318 -49.588 1.00 46.72 230 SER A CA 1
ATOM 1858 C C . SER A 1 230 ? 24.321 -23.125 -48.084 1.00 46.72 230 SER A C 1
ATOM 1860 O O . SER A 1 230 ? 23.473 -23.557 -47.304 1.00 46.72 230 SER A O 1
ATOM 1862 N N . VAL A 1 231 ? 25.392 -22.439 -47.674 1.00 45.06 231 VAL A N 1
ATOM 1863 C CA . VAL A 1 231 ? 25.539 -21.939 -46.302 1.00 45.06 231 VAL A CA 1
ATOM 1864 C C . VAL A 1 231 ? 24.507 -20.831 -46.110 1.00 45.06 231 VAL A C 1
ATOM 1866 O O . VAL A 1 231 ? 24.723 -19.695 -46.523 1.00 45.06 231 VAL A O 1
ATOM 1869 N N . THR A 1 232 ? 23.364 -21.168 -45.517 1.00 46.44 232 THR A N 1
ATOM 1870 C CA . THR A 1 232 ? 22.418 -20.166 -45.021 1.00 46.44 232 THR A CA 1
ATOM 1871 C C . THR A 1 232 ? 22.751 -19.966 -43.553 1.00 46.44 232 THR A C 1
ATOM 1873 O O . THR A 1 232 ? 22.548 -20.871 -42.746 1.00 46.44 232 THR A O 1
ATOM 1876 N N . TYR A 1 233 ? 23.336 -18.821 -43.206 1.00 48.47 233 TYR A N 1
ATOM 1877 C CA . TYR A 1 233 ? 23.501 -18.455 -41.803 1.00 48.47 233 TYR A CA 1
ATOM 1878 C C . TYR A 1 233 ? 22.101 -18.342 -41.185 1.00 48.47 233 TYR A C 1
ATOM 1880 O O . TYR A 1 233 ? 21.262 -17.655 -41.780 1.00 48.47 233 TYR A O 1
ATOM 1888 N N . PRO A 1 234 ? 21.805 -19.001 -40.048 1.00 52.03 234 PRO A N 1
ATOM 1889 C CA . PRO A 1 234 ? 20.562 -18.737 -39.346 1.00 52.03 234 PRO A CA 1
ATOM 1890 C C . PRO A 1 234 ? 20.557 -17.247 -39.008 1.00 52.03 234 PRO A C 1
ATOM 1892 O O . PRO A 1 234 ? 21.455 -16.743 -38.333 1.00 52.03 234 PRO A O 1
ATOM 1895 N N . VAL A 1 235 ? 19.590 -16.519 -39.560 1.00 51.09 235 VAL A N 1
ATOM 1896 C CA . VAL A 1 235 ? 19.338 -15.141 -39.151 1.00 51.09 235 VAL A CA 1
ATOM 1897 C C . VAL A 1 235 ? 18.986 -15.231 -37.676 1.00 51.09 235 VAL A C 1
ATOM 1899 O O . VAL A 1 235 ? 17.997 -15.878 -37.339 1.00 51.09 235 VAL A O 1
ATOM 1902 N N . SER A 1 236 ? 19.801 -14.636 -36.806 1.00 53.03 236 SER A N 1
ATOM 1903 C CA . SER A 1 236 ? 19.447 -14.482 -35.401 1.00 53.03 236 SER A CA 1
ATOM 1904 C C . SER A 1 236 ? 18.136 -13.700 -35.339 1.00 53.03 236 SER A C 1
ATOM 1906 O O . SER A 1 236 ? 18.095 -12.485 -35.546 1.00 53.03 236 SER A O 1
ATOM 1908 N N . GLN A 1 237 ? 17.031 -14.416 -35.150 1.00 57.78 237 GLN A N 1
ATOM 1909 C CA . GLN A 1 237 ? 15.722 -13.816 -34.965 1.00 57.78 237 GLN A CA 1
ATOM 1910 C C . GLN A 1 237 ? 15.653 -13.339 -33.523 1.00 57.78 237 GLN A C 1
ATOM 1912 O O . GLN A 1 237 ? 15.239 -14.058 -32.626 1.00 57.78 237 GLN A O 1
ATOM 1917 N N . TYR A 1 238 ? 16.103 -12.111 -33.298 1.00 60.44 238 TYR A N 1
ATOM 1918 C CA . TYR A 1 238 ? 15.833 -11.427 -32.047 1.00 60.44 238 TYR A CA 1
ATOM 1919 C C . TYR A 1 238 ? 14.413 -10.852 -32.103 1.00 60.44 238 TYR A C 1
ATOM 1921 O O . TYR A 1 238 ? 14.051 -10.127 -33.038 1.00 60.44 238 TYR A O 1
ATOM 1929 N N . LEU A 1 239 ? 13.589 -11.160 -31.102 1.00 73.50 239 LEU A N 1
ATOM 1930 C CA . LEU A 1 239 ? 12.267 -10.555 -30.974 1.00 73.50 239 LEU A CA 1
ATOM 1931 C C . LEU A 1 239 ? 12.408 -9.262 -30.170 1.00 73.50 239 LEU A C 1
ATOM 1933 O O . LEU A 1 239 ? 12.752 -9.285 -28.989 1.00 73.50 239 LEU A O 1
ATOM 1937 N N . ARG A 1 240 ? 12.137 -8.118 -30.807 1.00 77.00 240 ARG A N 1
ATOM 1938 C CA . ARG A 1 240 ? 12.016 -6.828 -30.116 1.00 77.00 240 ARG A CA 1
ATOM 1939 C C . ARG A 1 240 ? 10.561 -6.532 -29.822 1.00 77.00 240 ARG A C 1
ATOM 1941 O O . ARG A 1 240 ? 9.733 -6.514 -30.728 1.00 77.00 240 ARG A O 1
ATOM 1948 N N . THR A 1 241 ? 10.267 -6.249 -28.565 1.00 82.25 241 THR A N 1
ATOM 1949 C CA . THR A 1 241 ? 8.912 -5.951 -28.101 1.00 82.25 241 THR A CA 1
ATOM 1950 C C . THR A 1 241 ? 8.951 -4.881 -27.012 1.00 82.25 241 THR A C 1
ATOM 1952 O O . THR A 1 241 ? 9.991 -4.678 -26.392 1.00 82.25 241 THR A O 1
ATOM 1955 N N . SER A 1 242 ? 7.865 -4.134 -26.813 1.00 85.25 242 SER A N 1
ATOM 1956 C CA . SER A 1 242 ? 7.824 -3.060 -25.813 1.00 85.25 242 SER A CA 1
ATOM 1957 C C . SER A 1 242 ? 7.740 -3.620 -24.393 1.00 85.25 242 SER A C 1
ATOM 1959 O O . SER A 1 242 ? 7.244 -4.729 -24.191 1.00 85.25 242 SER A O 1
ATOM 1961 N N . PHE A 1 243 ? 8.157 -2.845 -23.390 1.00 85.12 243 PHE A N 1
ATOM 1962 C CA . PHE A 1 243 ? 8.038 -3.261 -21.985 1.00 85.12 243 PHE A CA 1
ATOM 1963 C C . PHE A 1 243 ? 6.588 -3.540 -21.585 1.00 85.12 243 PHE A C 1
ATOM 1965 O O . PHE A 1 243 ? 6.328 -4.499 -20.872 1.00 85.12 243 PHE A O 1
ATOM 1972 N N . VAL A 1 244 ? 5.635 -2.764 -22.109 1.00 83.62 244 VAL A N 1
ATOM 1973 C CA . VAL A 1 244 ? 4.198 -2.996 -21.876 1.00 83.62 244 VAL A CA 1
ATOM 1974 C C . VAL A 1 244 ? 3.749 -4.367 -22.396 1.00 83.62 244 VAL A C 1
ATOM 1976 O O . VAL A 1 244 ? 2.889 -5.002 -21.792 1.00 83.62 244 VAL A O 1
ATOM 1979 N N . ALA A 1 245 ? 4.308 -4.830 -23.517 1.00 80.31 245 ALA A N 1
ATOM 1980 C CA . ALA A 1 245 ? 3.918 -6.094 -24.139 1.00 80.31 245 ALA A CA 1
ATOM 1981 C C . ALA A 1 245 ? 4.506 -7.329 -23.435 1.00 80.31 245 ALA A C 1
ATOM 1983 O O . ALA A 1 245 ? 3.952 -8.418 -23.571 1.00 80.31 245 ALA A O 1
ATOM 1984 N N . ILE A 1 246 ? 5.595 -7.161 -22.680 1.00 82.06 246 ILE A N 1
ATOM 1985 C CA . ILE A 1 246 ? 6.207 -8.216 -21.851 1.00 82.06 246 ILE A CA 1
ATOM 1986 C C . ILE A 1 246 ? 5.921 -8.045 -20.357 1.00 82.06 246 ILE A C 1
ATOM 1988 O O . ILE A 1 246 ? 6.471 -8.782 -19.540 1.00 82.06 246 ILE A O 1
ATOM 1992 N N . ASP A 1 247 ? 5.080 -7.076 -19.991 1.00 76.50 247 ASP A N 1
ATOM 1993 C CA . ASP A 1 247 ? 4.697 -6.837 -18.606 1.00 76.50 247 ASP A CA 1
ATOM 1994 C C . ASP A 1 247 ? 4.040 -8.111 -18.031 1.00 76.50 247 ASP A C 1
ATOM 1996 O O . ASP A 1 247 ? 3.083 -8.630 -18.620 1.00 76.50 247 ASP A O 1
ATOM 2000 N N . PRO A 1 248 ? 4.520 -8.641 -16.889 1.00 71.56 248 PRO A N 1
ATOM 2001 C CA . PRO A 1 248 ? 3.970 -9.859 -16.291 1.00 71.56 248 PRO A CA 1
ATOM 2002 C C . PRO A 1 248 ? 2.518 -9.690 -15.811 1.00 71.56 248 PRO A C 1
ATOM 2004 O O . PRO A 1 248 ? 1.805 -10.676 -15.588 1.00 71.56 248 PRO A O 1
ATOM 2007 N N . TYR A 1 249 ? 2.053 -8.452 -15.648 1.00 73.31 249 TYR A N 1
ATOM 2008 C CA . TYR A 1 249 ? 0.738 -8.084 -15.147 1.00 73.31 249 TYR A CA 1
ATOM 2009 C C . TYR A 1 249 ? 0.110 -6.959 -15.989 1.00 73.31 249 TYR A C 1
ATOM 2011 O O . TYR A 1 249 ? -0.179 -5.873 -15.475 1.00 73.31 249 TYR A O 1
ATOM 2019 N N . PRO A 1 250 ? -0.284 -7.245 -17.245 1.00 75.56 250 PRO A N 1
ATOM 2020 C CA . PRO A 1 250 ? -0.845 -6.244 -18.163 1.00 75.56 250 PRO A CA 1
ATOM 2021 C C . PRO A 1 250 ? -2.131 -5.591 -17.629 1.00 75.56 250 PRO A C 1
ATOM 2023 O O . PRO A 1 250 ? -2.503 -4.481 -18.008 1.00 75.56 250 PRO A O 1
ATOM 2026 N N . HIS A 1 251 ? -2.810 -6.252 -16.688 1.00 75.00 251 HIS A N 1
ATOM 2027 C CA . HIS A 1 251 ? -3.964 -5.700 -15.991 1.00 75.00 251 HIS A CA 1
ATOM 2028 C C . HIS A 1 251 ? -3.641 -4.446 -15.168 1.00 75.00 251 HIS A C 1
ATOM 2030 O O . HIS A 1 251 ? -4.529 -3.614 -15.006 1.00 75.00 251 HIS A O 1
ATOM 2036 N N . PHE A 1 252 ? -2.412 -4.266 -14.677 1.00 72.62 252 PHE A N 1
ATOM 2037 C CA . PHE A 1 252 ? -2.023 -3.028 -14.006 1.00 72.62 252 PHE A CA 1
ATOM 2038 C C . PHE A 1 252 ? -1.899 -1.868 -14.978 1.00 72.62 252 PHE A C 1
ATOM 2040 O O . PHE A 1 252 ? -2.363 -0.781 -14.653 1.00 72.62 252 PHE A O 1
ATOM 2047 N N . VAL A 1 253 ? -1.397 -2.089 -16.192 1.00 77.94 253 VAL A N 1
ATOM 2048 C CA . VAL A 1 253 ? -1.407 -1.065 -17.246 1.00 77.94 253 VAL A CA 1
ATOM 2049 C C . VAL A 1 253 ? -2.847 -0.651 -17.569 1.00 77.94 253 VAL A C 1
ATOM 2051 O O . VAL A 1 253 ? -3.166 0.536 -17.578 1.00 77.94 253 VAL A O 1
ATOM 2054 N N . ILE A 1 254 ? -3.753 -1.621 -17.731 1.00 80.75 254 ILE A N 1
ATOM 2055 C CA . ILE A 1 254 ? -5.177 -1.358 -18.001 1.00 80.75 254 ILE A CA 1
ATOM 2056 C C . ILE A 1 254 ? -5.841 -0.605 -16.837 1.00 80.75 254 ILE A C 1
ATOM 2058 O O . ILE A 1 254 ? -6.552 0.377 -17.059 1.00 80.75 254 ILE A O 1
ATOM 2062 N N . LEU A 1 255 ? -5.616 -1.043 -15.594 1.00 73.88 255 LEU A N 1
ATOM 2063 C CA . LEU A 1 255 ? -6.149 -0.383 -14.398 1.00 73.88 255 LEU A CA 1
ATOM 2064 C C . LEU A 1 255 ? -5.589 1.031 -14.242 1.00 73.88 255 LEU A C 1
ATOM 2066 O O . LEU A 1 255 ? -6.348 1.930 -13.893 1.00 73.88 255 LEU A O 1
ATOM 2070 N N . SER A 1 256 ? -4.311 1.243 -14.567 1.00 72.69 256 SER A N 1
ATOM 2071 C CA . SER A 1 256 ? -3.694 2.571 -14.595 1.00 72.69 256 SER A CA 1
ATOM 2072 C C . SER A 1 256 ? -4.456 3.500 -15.519 1.00 72.69 256 SER A C 1
ATOM 2074 O O . SER A 1 256 ? -4.914 4.552 -15.089 1.00 72.69 256 SER A O 1
ATOM 2076 N N . VAL A 1 257 ? -4.649 3.081 -16.771 1.0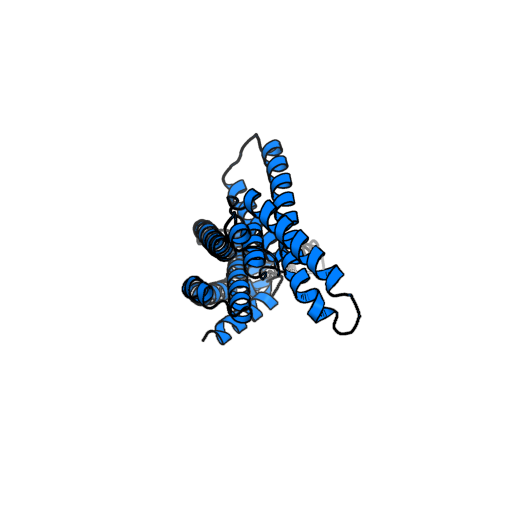0 79.38 257 VAL A N 1
ATOM 2077 C CA . VAL A 1 257 ? -5.367 3.869 -17.777 1.00 79.38 257 VAL A CA 1
ATOM 2078 C C . VAL A 1 257 ? -6.794 4.146 -17.313 1.00 79.38 257 VAL A C 1
ATOM 2080 O O . VAL A 1 257 ? -7.240 5.289 -17.359 1.00 79.38 257 VAL A O 1
ATOM 2083 N N . ARG A 1 258 ? -7.491 3.132 -16.786 1.00 78.88 258 ARG A N 1
ATOM 2084 C CA . ARG A 1 258 ? -8.867 3.281 -16.298 1.00 78.88 258 ARG A CA 1
ATOM 2085 C C . ARG A 1 258 ? -8.977 4.276 -15.140 1.00 78.88 258 ARG A C 1
ATOM 2087 O O . ARG A 1 258 ? -9.915 5.071 -15.111 1.00 78.88 258 ARG A O 1
ATOM 2094 N N . LEU A 1 259 ? -8.047 4.237 -14.189 1.00 68.38 259 LEU A N 1
ATOM 2095 C CA . LEU A 1 259 ? -8.052 5.127 -13.025 1.00 68.38 259 LEU A CA 1
ATOM 2096 C C . LEU A 1 259 ? -7.668 6.561 -13.408 1.00 68.38 259 LEU A C 1
ATOM 2098 O O . LEU A 1 259 ? -8.309 7.488 -12.922 1.00 68.38 259 LEU A O 1
ATOM 2102 N N . ILE A 1 260 ? -6.739 6.739 -14.354 1.00 73.12 260 ILE A N 1
ATOM 2103 C CA . ILE A 1 260 ? -6.439 8.049 -14.958 1.00 73.12 260 ILE A CA 1
ATOM 2104 C C . ILE A 1 260 ? -7.700 8.625 -15.621 1.00 73.12 260 ILE A C 1
ATOM 2106 O O . ILE A 1 260 ? -8.063 9.769 -15.363 1.00 73.12 260 ILE A O 1
ATOM 2110 N N . THR A 1 261 ? -8.425 7.825 -16.414 1.00 72.69 261 THR A N 1
ATOM 2111 C CA . THR A 1 261 ? -9.654 8.290 -17.087 1.00 72.69 261 THR A CA 1
ATOM 2112 C C . THR A 1 261 ? -10.819 8.566 -16.139 1.00 72.69 261 THR A C 1
ATOM 2114 O O . THR A 1 261 ? -11.683 9.359 -16.479 1.00 72.69 261 THR A O 1
ATOM 2117 N N . LYS A 1 262 ? -10.867 7.927 -14.961 1.00 69.50 262 LYS A N 1
ATOM 2118 C CA . LYS A 1 262 ? -11.884 8.195 -13.924 1.00 69.50 262 LYS A CA 1
ATOM 2119 C C . LYS A 1 262 ? -11.630 9.532 -13.214 1.00 69.50 262 LYS A C 1
ATOM 2121 O O . LYS A 1 262 ? -12.557 10.107 -12.656 1.00 69.50 262 LYS A O 1
ATOM 2126 N N . ALA A 1 263 ? -10.376 9.974 -13.166 1.00 55.91 263 ALA A N 1
ATOM 2127 C CA . ALA A 1 263 ? -9.965 11.190 -12.474 1.00 55.91 263 ALA A CA 1
ATOM 2128 C C . ALA A 1 263 ? -9.974 12.454 -13.353 1.00 55.91 263 ALA A C 1
ATOM 2130 O O . ALA A 1 263 ? -9.852 13.553 -12.814 1.00 55.91 263 ALA A O 1
ATOM 2131 N N . SER A 1 264 ? -10.088 12.276 -14.675 1.00 50.78 264 SER A N 1
ATOM 2132 C CA . SER A 1 264 ? -10.188 13.339 -15.688 1.00 50.78 264 SER A CA 1
ATOM 2133 C C . SER A 1 264 ? -11.638 13.766 -15.893 1.00 50.78 264 SER A C 1
ATOM 2135 O O . SER A 1 264 ? -11.859 14.978 -16.103 1.00 50.78 264 SER A O 1
#

pLDDT: mean 76.51, std 11.51, range [45.06, 91.12]